Protein AF-A0A2U3LJ68-F1 (afdb_monomer)

Nearest PDB structures (foldseek):
  3iib-assembly1_A-2  TM=7.035E-01  e=3.907E-13  Shewanella amazonensis SB2B
  7f2i-assembly1_A  TM=6.461E-01  e=3.200E-04  Arabidopsis thaliana
  1t36-assembly1_D  TM=4.784E-01  e=5.460E-03  Escherichia coli
  1c30-assembly1_B  TM=4.121E-01  e=3.801E-03  Escherichia coli
  6hqj-assembly1_A  TM=2.648E-01  e=2.426E+00  Solanum lycopersicum

Secondary structure (DSSP, 8-state):
--SHHHHHHHHHHHHHHHHHHT------HHHHHHHHHHHHGGGT-S----SS--S---SHHHHHHIIIIIS----TTSHHHHHHHHHHHHHHHHTT-EEEEEEEEETTSSS-TTS---EEEEEEEEEEEEESS-EEPPEEEPBTPPPPSS-EEEEEEE----SHHHHHHHTTS-TTEEEE--B-TTS-BSPPP-----S-S--PPPHHHHHHTS-----S----------S----GGGTT--HHHHHHHHHHHHHHHHHTT--EEEEE-TT--TT-----B-S-TT-TTPPPEEEE-HHHHHHHHHHHHTT---EEEEEEEEEEE-S--EEEEEEEE---SS-TT-------------

Foldseek 3Di:
DPPPVVVVVVVVVVVVVVVVVPPDPPPPVVVVVVVQCLEQNPHNHHDPPDPDDDDRYHCVVVLCCCQPPVLNAQAFAAPSVVVVLVVVLVVCVVVVFPPWDWAWDACADDDNPAGFFWYKDWPDKWKWWPPPDTDTFAWDWAALAAFFPFKAKAWEDEQADDDPVSLVVCALPQASYAYEYAAEPQRGGFAHDADDPPDDPDDDDDPVRVVVPDPPPDPDPDPPPPPDPDPRDCHPPNVPDDPVRVVVSLVVVQVSNVVSNHQEYEYERNPAHPQDWDHHHDPRSPPNNGRTYIHTHSVVSNVSRVCVVVVNIIMMMMGTDMDIDPPDRMGTDGDTHDADDPCRPDDDDDDDDSHGHD

Solvent-accessible surface area (backbone atoms only — not comparable to full-atom values): 21004 Å² total; per-residue (Å²): 134,79,71,64,63,59,56,53,53,52,48,53,54,52,52,51,53,51,51,64,74,60,61,73,77,83,76,63,63,66,59,54,48,52,52,47,35,43,48,23,40,100,75,71,40,87,73,79,70,67,96,72,86,72,102,62,56,53,60,62,65,63,53,44,43,46,53,58,67,71,43,31,52,18,27,67,51,11,74,39,29,51,54,45,50,56,46,51,41,52,50,44,46,74,74,66,43,38,81,58,40,74,50,73,44,56,32,65,63,90,82,54,92,75,46,52,43,33,17,43,50,79,80,45,78,49,41,29,32,66,33,87,55,76,40,81,51,64,65,44,70,26,43,41,33,21,47,46,95,50,77,47,72,24,46,56,42,80,51,67,70,73,49,70,70,36,47,65,71,48,60,89,69,37,58,53,21,28,36,35,56,32,58,22,94,88,40,45,50,50,53,59,85,78,78,81,81,85,65,75,94,73,76,83,74,50,76,65,58,52,55,73,64,56,71,86,88,64,99,64,83,82,74,81,81,66,80,74,73,78,61,76,70,73,48,57,86,54,51,81,51,53,74,67,56,46,52,52,49,53,51,51,48,52,51,48,49,54,75,39,40,42,64,32,39,39,30,39,24,94,83,24,60,96,80,37,76,49,82,52,66,43,93,56,48,71,40,78,79,34,70,23,36,33,28,29,26,38,70,60,43,28,53,53,34,49,37,48,76,69,72,41,72,36,31,37,38,38,30,37,38,49,50,76,41,73,90,57,33,60,41,66,46,86,43,67,39,79,86,51,80,95,53,62,90,64,87,86,90,84,86,78,84,83,61,43,70,111

Mean predicted aligned error: 11.06 Å

Radius of gyration: 27.82 Å; Cα contacts (8 Å, |Δi|>4): 540; chains: 1; bounding box: 86×52×70 Å

Structure (mmCIF, N/CA/C/O backbone):
data_AF-A0A2U3LJ68-F1
#
_entry.id   AF-A0A2U3LJ68-F1
#
loop_
_atom_site.group_PDB
_atom_site.id
_atom_site.type_symbol
_atom_site.label_atom_id
_atom_site.label_alt_id
_atom_site.label_comp_id
_atom_site.label_asym_id
_atom_site.label_entity_id
_atom_site.label_seq_id
_atom_site.pdbx_PDB_ins_code
_atom_site.Cartn_x
_atom_site.Cartn_y
_atom_site.Cartn_z
_atom_site.occupancy
_atom_site.B_iso_or_equiv
_atom_site.auth_seq_id
_atom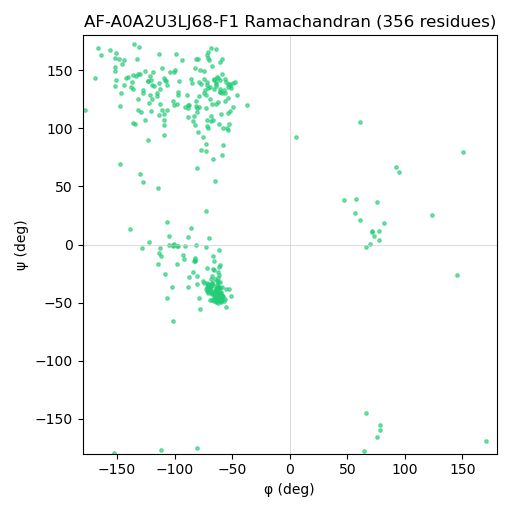_site.auth_comp_id
_atom_site.auth_asym_id
_atom_site.auth_atom_id
_atom_site.pdbx_PDB_model_num
ATOM 1 N N . MET A 1 1 ? 60.659 37.454 -38.100 1.00 48.66 1 MET A N 1
ATOM 2 C CA . MET A 1 1 ? 59.859 36.448 -38.843 1.00 48.66 1 MET A CA 1
ATOM 3 C C . MET A 1 1 ? 59.263 35.303 -37.998 1.00 48.66 1 MET A C 1
ATOM 5 O O . MET A 1 1 ? 58.524 34.512 -38.556 1.00 48.66 1 MET A O 1
ATOM 9 N N . ARG A 1 2 ? 59.490 35.205 -36.672 1.00 49.91 2 ARG A N 1
ATOM 10 C CA . ARG A 1 2 ? 59.114 34.019 -35.860 1.00 49.91 2 ARG A CA 1
ATOM 11 C C . ARG A 1 2 ? 57.830 34.111 -35.009 1.00 49.91 2 ARG A C 1
ATOM 13 O O . ARG A 1 2 ? 57.495 33.140 -34.351 1.00 49.91 2 ARG A O 1
ATOM 20 N N . ARG A 1 3 ? 57.117 35.248 -34.997 1.00 43.47 3 ARG A N 1
ATOM 21 C CA . ARG A 1 3 ? 55.882 35.431 -34.194 1.00 43.47 3 ARG A CA 1
ATOM 22 C C . ARG A 1 3 ? 54.574 35.238 -34.967 1.00 43.47 3 ARG A C 1
ATOM 24 O O . ARG A 1 3 ? 53.539 35.058 -34.343 1.00 43.47 3 ARG A O 1
ATOM 31 N N . ARG A 1 4 ? 54.602 35.272 -36.305 1.00 44.59 4 ARG A N 1
ATOM 32 C CA . ARG A 1 4 ? 53.385 35.090 -37.115 1.00 44.59 4 ARG A CA 1
ATOM 33 C C . ARG A 1 4 ? 53.005 33.617 -37.269 1.00 44.59 4 ARG A C 1
ATOM 35 O O . ARG A 1 4 ? 51.826 33.321 -37.223 1.00 44.59 4 ARG A O 1
ATOM 42 N N . THR A 1 5 ? 53.976 32.708 -37.334 1.00 48.66 5 THR A N 1
ATOM 43 C CA . THR A 1 5 ? 53.753 31.267 -37.544 1.00 48.66 5 THR A CA 1
ATOM 44 C C . THR A 1 5 ? 53.148 30.547 -36.333 1.00 48.66 5 THR A C 1
ATOM 46 O O . THR A 1 5 ? 52.345 29.639 -36.504 1.00 48.66 5 THR A O 1
ATOM 49 N N . THR A 1 6 ? 53.467 30.966 -35.104 1.00 46.84 6 THR A N 1
ATOM 50 C CA . THR A 1 6 ? 52.952 30.340 -33.869 1.00 46.84 6 THR A CA 1
ATOM 51 C C . THR A 1 6 ? 51.488 30.690 -33.590 1.00 46.84 6 THR A C 1
ATOM 53 O O . THR A 1 6 ? 50.742 29.856 -33.092 1.00 46.84 6 THR A O 1
ATOM 56 N N . LEU A 1 7 ? 51.052 31.897 -33.964 1.00 47.62 7 LEU A N 1
ATOM 57 C CA . LEU A 1 7 ? 49.651 32.319 -33.851 1.00 47.62 7 LEU A CA 1
ATOM 58 C C . LEU A 1 7 ? 48.748 31.611 -34.870 1.00 47.62 7 LEU A C 1
ATOM 60 O O . LEU A 1 7 ? 47.608 31.293 -34.548 1.00 47.62 7 LEU A O 1
ATOM 64 N N . THR A 1 8 ? 49.252 31.308 -36.070 1.00 50.56 8 THR A N 1
ATOM 65 C CA . THR A 1 8 ? 48.472 30.599 -37.097 1.00 50.56 8 THR A CA 1
ATOM 66 C C . THR A 1 8 ? 48.243 29.132 -36.728 1.00 50.56 8 THR A C 1
ATOM 68 O O . THR A 1 8 ? 47.138 28.632 -36.899 1.00 50.56 8 THR A O 1
ATOM 71 N N . VAL A 1 9 ? 49.245 28.451 -36.156 1.00 53.47 9 VAL A N 1
ATOM 72 C CA . VAL A 1 9 ? 49.123 27.040 -35.739 1.00 53.47 9 VAL A CA 1
ATOM 73 C C . VAL A 1 9 ? 48.167 26.880 -34.550 1.00 53.47 9 VAL A C 1
ATOM 75 O O . VAL A 1 9 ? 47.317 25.992 -34.575 1.00 53.47 9 VAL A O 1
ATOM 78 N N . SER A 1 10 ? 48.223 27.772 -33.554 1.00 53.09 10 SER A N 1
ATOM 79 C CA . SER A 1 10 ? 47.283 27.737 -32.422 1.00 53.09 10 SER A CA 1
ATOM 80 C C . SER A 1 10 ? 45.843 28.066 -32.826 1.00 53.09 10 SER A C 1
ATOM 82 O O . SER A 1 10 ? 44.917 27.491 -32.261 1.00 53.09 10 SER A O 1
ATOM 84 N N . PHE A 1 11 ? 45.634 28.936 -33.821 1.00 54.91 11 PHE A N 1
ATOM 85 C CA . PHE A 1 11 ? 44.295 29.249 -34.331 1.00 54.91 11 PHE A CA 1
ATOM 86 C C . PHE A 1 11 ? 43.685 28.071 -35.107 1.00 54.91 11 PHE A C 1
ATOM 88 O O . PHE A 1 11 ? 42.505 27.785 -34.940 1.00 54.91 11 PHE A O 1
ATOM 95 N N . PHE A 1 12 ? 44.486 27.333 -35.886 1.00 53.91 12 PHE A N 1
ATOM 96 C CA . PHE A 1 12 ? 44.023 26.120 -36.573 1.00 53.91 12 PHE A CA 1
ATOM 97 C C . PHE A 1 12 ? 43.702 24.970 -35.609 1.00 53.91 12 PHE A C 1
ATOM 99 O O . PHE A 1 12 ? 42.729 24.262 -35.846 1.00 53.91 12 PHE A O 1
ATOM 106 N N . LEU A 1 13 ? 44.461 24.810 -34.518 1.00 52.91 13 LEU A N 1
ATOM 107 C CA . LEU A 1 13 ? 44.177 23.823 -33.464 1.00 52.91 13 LEU A CA 1
ATOM 108 C C . LEU A 1 13 ? 42.918 24.166 -32.652 1.00 52.91 13 LEU A C 1
ATOM 110 O O . LEU A 1 13 ? 42.140 23.275 -32.325 1.00 52.91 13 LEU A O 1
ATOM 114 N N . PHE A 1 14 ? 42.681 25.446 -32.352 1.00 53.09 14 PHE A N 1
ATOM 115 C CA . PHE A 1 14 ? 41.454 25.870 -31.667 1.00 53.09 14 PHE A CA 1
ATOM 116 C C . PHE A 1 14 ? 40.223 25.809 -32.581 1.00 53.09 14 PHE A C 1
ATOM 118 O O . PHE A 1 14 ? 39.156 25.395 -32.137 1.00 53.09 14 PHE A O 1
ATOM 125 N N . ALA A 1 15 ? 40.362 26.169 -33.861 1.00 53.75 15 ALA A N 1
ATOM 126 C CA . ALA A 1 15 ? 39.273 26.096 -34.835 1.00 53.75 15 ALA A CA 1
ATOM 127 C C . ALA A 1 15 ? 38.873 24.648 -35.164 1.00 53.75 15 ALA A C 1
ATOM 129 O O . ALA A 1 15 ? 37.688 24.375 -35.339 1.00 53.75 15 ALA A O 1
ATOM 130 N N . SER A 1 16 ? 39.822 23.704 -35.196 1.00 52.69 16 SER A N 1
ATOM 131 C CA . SER A 1 16 ? 39.510 22.280 -35.361 1.00 52.69 16 SER A CA 1
ATOM 132 C C . SER A 1 16 ? 38.865 21.676 -34.110 1.00 52.69 16 SER A C 1
ATOM 134 O O . SER A 1 16 ? 37.917 20.909 -34.243 1.00 52.69 16 SER A O 1
ATOM 136 N N . LEU A 1 17 ? 39.280 22.080 -32.903 1.00 50.03 17 LEU A N 1
ATOM 137 C CA . LEU A 1 17 ? 38.619 21.688 -31.649 1.00 50.03 17 LEU A CA 1
ATOM 138 C C . LEU A 1 17 ? 37.178 22.226 -31.543 1.00 50.03 17 LEU A C 1
ATOM 140 O O . LEU A 1 17 ? 36.291 21.503 -31.097 1.00 50.03 17 LEU A O 1
ATOM 144 N N . LEU A 1 18 ? 36.919 23.453 -32.011 1.00 48.41 18 LEU A N 1
ATOM 145 C CA . LEU A 1 18 ? 35.568 24.029 -32.097 1.00 48.41 18 LEU A CA 1
ATOM 146 C C . LEU A 1 18 ? 34.703 23.361 -33.179 1.00 48.41 18 LEU A C 1
ATOM 148 O O . LEU A 1 18 ? 33.514 23.151 -32.954 1.00 48.41 18 LEU A O 1
ATOM 152 N N . ALA A 1 19 ? 35.286 22.970 -34.316 1.00 47.78 19 ALA A N 1
ATOM 153 C CA . ALA A 1 19 ? 34.572 22.241 -35.367 1.00 47.78 19 ALA A CA 1
ATOM 154 C C . ALA A 1 19 ? 34.194 20.809 -34.943 1.00 47.78 19 ALA A C 1
ATOM 156 O O . ALA A 1 19 ? 33.118 20.334 -35.300 1.00 47.78 19 ALA A O 1
ATOM 157 N N . ILE A 1 20 ? 35.034 20.143 -34.141 1.00 50.62 20 ILE A N 1
ATOM 158 C CA . ILE A 1 20 ? 34.726 18.829 -33.550 1.00 50.62 20 ILE A CA 1
ATOM 159 C C . ILE A 1 20 ? 33.646 18.967 -32.463 1.00 50.62 20 ILE A C 1
ATOM 161 O O . ILE A 1 20 ? 32.761 18.121 -32.374 1.00 50.62 20 ILE A O 1
ATOM 165 N N . ALA A 1 21 ? 33.657 20.057 -31.686 1.00 48.66 21 ALA A N 1
ATOM 166 C CA . ALA A 1 21 ? 32.634 20.334 -30.672 1.00 48.66 21 ALA A CA 1
ATOM 167 C C . ALA A 1 21 ? 31.262 20.732 -31.259 1.00 48.66 21 ALA A C 1
ATOM 169 O O . ALA A 1 21 ? 30.249 20.619 -30.572 1.00 48.66 21 ALA A O 1
ATOM 170 N N . GLN A 1 22 ? 31.214 21.186 -32.518 1.00 44.28 22 GLN A N 1
ATOM 171 C CA . GLN A 1 22 ? 29.986 21.582 -33.222 1.00 44.28 22 GLN A CA 1
ATOM 172 C C . GLN A 1 22 ? 29.507 20.574 -34.273 1.00 44.28 22 GLN A C 1
ATOM 174 O O . GLN A 1 22 ? 28.550 20.866 -34.995 1.00 44.28 22 GLN A O 1
ATOM 179 N N . GLN A 1 23 ? 30.118 19.390 -34.378 1.00 48.50 23 GLN A N 1
ATOM 180 C CA . GLN A 1 23 ? 29.595 18.359 -35.267 1.00 48.50 23 GLN A CA 1
ATOM 181 C C . GLN A 1 23 ? 28.313 17.776 -34.662 1.00 48.50 23 GLN A C 1
ATOM 183 O O . GLN A 1 23 ? 28.329 16.786 -33.938 1.00 48.50 23 GLN A O 1
ATOM 188 N N . GLN A 1 24 ? 27.191 18.430 -34.958 1.00 58.72 24 GLN A N 1
ATOM 189 C CA . GLN A 1 24 ? 25.851 17.963 -34.644 1.00 58.72 24 GLN A CA 1
ATOM 190 C C . GLN A 1 24 ? 25.713 16.535 -35.182 1.00 58.72 24 GLN A C 1
ATOM 192 O O . GLN A 1 24 ? 25.834 16.311 -36.392 1.00 58.72 24 GLN A O 1
ATOM 197 N N . GLU A 1 25 ? 25.547 15.561 -34.283 1.00 65.38 25 GLU A N 1
ATOM 198 C CA . GLU A 1 25 ? 25.349 14.170 -34.680 1.00 65.38 25 GLU A CA 1
ATOM 199 C C . GLU A 1 25 ? 24.187 14.109 -35.671 1.00 65.38 25 GLU A C 1
ATOM 201 O O . GLU A 1 25 ? 23.096 14.633 -35.425 1.00 65.38 25 GLU A O 1
ATOM 206 N N . ARG A 1 26 ? 24.432 13.505 -36.838 1.00 73.12 26 ARG A N 1
ATOM 207 C CA . ARG A 1 26 ? 23.375 13.302 -37.824 1.00 73.12 26 ARG A CA 1
ATOM 208 C C . ARG A 1 26 ? 22.437 12.235 -37.282 1.00 73.12 26 ARG A C 1
ATOM 210 O O . ARG A 1 26 ? 22.734 11.049 -37.366 1.00 73.12 26 ARG A O 1
ATOM 217 N N . VAL A 1 27 ? 21.312 12.676 -36.732 1.00 80.38 27 VAL A N 1
ATOM 218 C CA . VAL A 1 27 ? 20.227 11.793 -36.310 1.00 80.38 27 VAL A CA 1
ATOM 219 C C . VAL A 1 27 ? 19.691 11.053 -37.536 1.00 80.38 27 VAL A C 1
ATOM 221 O O . VAL A 1 27 ? 19.247 11.682 -38.499 1.00 80.38 27 VAL A O 1
ATOM 224 N N . ASP A 1 28 ? 19.717 9.720 -37.505 1.00 85.19 28 ASP A N 1
ATOM 225 C CA . ASP A 1 28 ? 19.115 8.903 -38.557 1.00 85.19 28 ASP A CA 1
ATOM 226 C C . ASP A 1 28 ? 17.586 8.902 -38.408 1.00 85.19 28 ASP A C 1
ATOM 228 O O . ASP A 1 28 ? 16.984 8.094 -37.693 1.00 85.19 28 ASP A O 1
ATOM 232 N N . LEU A 1 29 ? 16.944 9.843 -39.100 1.00 89.31 29 LEU A N 1
ATOM 233 C CA . LEU A 1 29 ? 15.489 9.979 -39.109 1.00 89.31 29 LEU A CA 1
ATOM 234 C C . LEU A 1 29 ? 14.784 8.748 -39.702 1.00 89.31 29 LEU A C 1
ATOM 236 O O . LEU A 1 29 ? 13.633 8.491 -39.344 1.00 89.31 29 LEU A O 1
ATOM 240 N N . ASN A 1 30 ? 15.455 7.955 -40.548 1.00 90.75 30 ASN A N 1
ATOM 241 C CA . ASN A 1 30 ? 14.870 6.728 -41.091 1.00 90.75 30 ASN A CA 1
ATOM 242 C C . ASN A 1 30 ? 14.748 5.656 -40.007 1.00 90.75 30 ASN A C 1
ATOM 244 O O . ASN A 1 30 ? 13.739 4.954 -39.962 1.00 90.75 30 ASN A O 1
ATOM 248 N N . VAL A 1 31 ? 15.735 5.532 -39.115 1.00 87.94 31 VAL A N 1
ATOM 249 C CA . VAL A 1 31 ? 15.649 4.616 -37.963 1.00 87.94 31 VAL A CA 1
ATOM 250 C C . VAL A 1 31 ? 14.529 5.046 -37.020 1.00 87.94 31 VAL A C 1
ATOM 252 O O . VAL A 1 31 ? 13.717 4.209 -36.629 1.00 87.94 31 VAL A O 1
ATOM 255 N N . ILE A 1 32 ? 14.408 6.346 -36.726 1.00 87.00 32 ILE A N 1
ATOM 256 C CA . ILE A 1 32 ? 13.296 6.869 -35.914 1.00 87.00 32 ILE A CA 1
ATOM 257 C C . ILE A 1 32 ? 11.947 6.536 -36.558 1.00 87.00 32 ILE A C 1
ATOM 259 O O . ILE A 1 32 ? 11.030 6.095 -35.865 1.00 87.00 32 ILE A O 1
ATOM 263 N N . HIS A 1 33 ? 11.816 6.716 -37.874 1.00 86.44 33 HIS A N 1
ATOM 264 C CA . HIS A 1 33 ? 10.597 6.352 -38.590 1.00 86.44 33 HIS A CA 1
ATOM 265 C C . HIS A 1 33 ? 10.320 4.849 -38.493 1.00 86.44 33 HIS A C 1
ATOM 267 O O . HIS A 1 33 ? 9.192 4.474 -38.186 1.00 86.44 33 HIS A O 1
ATOM 273 N N . LYS A 1 34 ? 11.322 3.987 -38.698 1.00 86.25 34 LYS A N 1
ATOM 274 C CA . LYS A 1 34 ? 11.157 2.529 -38.588 1.00 86.25 34 LYS A CA 1
ATOM 275 C C . LYS A 1 34 ? 10.681 2.108 -37.199 1.00 86.25 34 LYS A C 1
ATOM 277 O O . LYS A 1 34 ? 9.748 1.318 -37.113 1.00 86.25 34 LYS A O 1
ATOM 282 N N . ILE A 1 35 ? 11.266 2.668 -36.136 1.00 85.75 35 ILE A N 1
ATOM 283 C CA . ILE A 1 35 ? 10.839 2.407 -34.751 1.00 85.75 35 ILE A CA 1
ATOM 284 C C . ILE A 1 35 ? 9.389 2.865 -34.553 1.00 85.75 35 ILE A C 1
ATOM 286 O O . ILE A 1 35 ? 8.563 2.099 -34.067 1.00 85.75 35 ILE A O 1
ATOM 290 N N . LYS A 1 36 ? 9.044 4.085 -34.986 1.00 83.69 36 LYS A N 1
ATOM 291 C CA . LYS A 1 36 ? 7.669 4.599 -34.883 1.00 83.69 36 LYS A CA 1
ATOM 292 C C . LYS A 1 36 ? 6.664 3.731 -35.634 1.00 83.69 36 LYS A C 1
ATOM 294 O O . LYS A 1 36 ? 5.603 3.457 -35.092 1.00 83.69 36 LYS A O 1
ATOM 299 N N . THR A 1 37 ? 6.986 3.291 -36.847 1.00 82.25 37 THR A N 1
ATOM 300 C CA . THR A 1 37 ? 6.107 2.420 -37.636 1.00 82.25 37 THR A CA 1
ATOM 301 C C . THR A 1 37 ? 5.958 1.045 -36.993 1.00 82.25 37 THR A C 1
ATOM 303 O O . THR A 1 37 ? 4.850 0.523 -36.964 1.00 82.25 37 THR A O 1
ATOM 306 N N . ALA A 1 38 ? 7.037 0.475 -36.447 1.00 79.81 38 ALA A N 1
ATOM 307 C CA . ALA A 1 38 ? 6.985 -0.808 -35.748 1.00 79.81 38 ALA A CA 1
ATOM 308 C C . ALA A 1 38 ? 6.113 -0.748 -34.478 1.00 79.81 38 ALA A C 1
ATOM 310 O O . ALA A 1 38 ? 5.373 -1.688 -34.199 1.00 79.81 38 ALA A O 1
ATOM 311 N N . GLU A 1 39 ? 6.155 0.364 -33.736 1.00 77.88 39 GLU A N 1
ATOM 312 C CA . GLU A 1 39 ? 5.408 0.508 -32.479 1.00 77.88 39 GLU A CA 1
ATOM 313 C C . GLU A 1 39 ? 3.978 1.047 -32.652 1.00 77.88 39 GLU A C 1
ATOM 315 O O . GLU A 1 39 ? 3.068 0.635 -31.935 1.00 77.88 39 GLU A O 1
ATOM 320 N N . LEU A 1 40 ? 3.745 1.965 -33.592 1.00 72.62 40 LEU A N 1
ATOM 321 C CA . LEU A 1 40 ? 2.468 2.685 -33.731 1.00 72.62 40 LEU A CA 1
ATOM 322 C C . LEU A 1 40 ? 1.693 2.332 -35.013 1.00 72.62 40 LEU A C 1
ATOM 324 O O . LEU A 1 40 ? 0.590 2.846 -35.230 1.00 72.62 40 LEU A O 1
ATOM 328 N N . GLY A 1 41 ? 2.263 1.490 -35.882 1.00 67.38 41 GLY A N 1
ATOM 329 C CA . GLY A 1 41 ? 1.754 1.237 -37.231 1.00 67.38 41 GLY A CA 1
ATOM 330 C C . GLY A 1 41 ? 1.800 2.481 -38.132 1.00 67.38 41 GLY A C 1
ATOM 331 O O . GLY A 1 41 ? 2.218 3.564 -37.723 1.00 67.38 41 GLY A O 1
ATOM 332 N N . GLU A 1 42 ? 1.311 2.363 -39.371 1.00 55.81 42 GLU A N 1
ATOM 333 C CA . GLU A 1 42 ? 1.202 3.497 -40.314 1.00 55.81 42 GLU A CA 1
ATOM 334 C C . GLU A 1 42 ? 0.119 4.536 -39.925 1.00 55.81 42 GLU A C 1
ATOM 336 O O . GLU A 1 42 ? -0.115 5.494 -40.656 1.00 55.81 42 GLU A O 1
ATOM 341 N N . GLY A 1 43 ? -0.522 4.386 -38.756 1.00 54.66 43 GLY A N 1
ATOM 342 C CA . GLY A 1 43 ? -1.616 5.240 -38.271 1.00 54.66 43 GLY A CA 1
ATOM 343 C C . GLY A 1 43 ? -1.386 5.932 -36.919 1.00 54.66 43 GLY A C 1
ATOM 344 O O . GLY A 1 43 ? -2.285 6.625 -36.449 1.00 54.66 43 GLY A O 1
ATOM 345 N N . GLY A 1 44 ? -0.222 5.771 -36.274 1.00 48.31 44 GLY A N 1
ATOM 346 C CA . GLY A 1 44 ? 0.148 6.548 -35.078 1.00 48.31 44 GLY A CA 1
ATOM 347 C C . GLY A 1 44 ? -0.613 6.214 -33.782 1.00 48.31 44 GLY A C 1
ATOM 348 O O . GLY A 1 44 ? -0.523 6.974 -32.817 1.00 48.31 44 GLY A O 1
ATOM 349 N N . GLY A 1 45 ? -1.371 5.116 -33.741 1.00 49.03 45 GLY A N 1
ATOM 350 C CA . GLY A 1 45 ? -2.194 4.733 -32.591 1.00 49.03 45 GLY A CA 1
ATOM 351 C C . GLY A 1 45 ? -1.505 3.716 -31.681 1.00 49.03 45 GLY A C 1
ATOM 352 O O . GLY A 1 45 ? -1.033 2.683 -32.146 1.00 49.03 45 GLY A O 1
ATOM 353 N N . PHE A 1 46 ? -1.499 3.969 -30.368 1.00 45.16 46 PHE A N 1
ATOM 354 C CA . PHE A 1 46 ? -1.178 2.938 -29.377 1.00 45.16 46 PHE A CA 1
ATOM 355 C C . PHE A 1 46 ? -2.240 1.831 -29.434 1.00 45.16 46 PHE A C 1
ATOM 357 O O . PHE A 1 46 ? -3.421 2.099 -29.219 1.00 45.16 46 PHE A O 1
ATOM 364 N N . GLY A 1 47 ? -1.818 0.594 -29.706 1.00 49.91 47 GLY A N 1
ATOM 365 C CA . GLY A 1 47 ? -2.702 -0.574 -29.716 1.00 49.91 47 GLY A CA 1
ATOM 366 C C . GLY A 1 47 ? -3.248 -0.929 -31.098 1.00 49.91 47 GLY A C 1
ATOM 367 O O . GLY A 1 47 ? -4.460 -0.947 -31.298 1.00 49.91 47 GLY A O 1
ATOM 368 N N . GLY A 1 48 ? -2.357 -1.278 -32.033 1.00 43.62 48 GLY A N 1
ATOM 369 C CA . GLY A 1 48 ? -2.678 -1.899 -33.328 1.00 43.62 48 GLY A CA 1
ATOM 370 C C . GLY A 1 48 ? -3.294 -3.302 -33.205 1.00 43.62 48 GLY A C 1
ATOM 371 O O . GLY A 1 48 ? -2.790 -4.261 -33.774 1.00 43.62 48 GLY A O 1
ATOM 372 N N . GLY A 1 49 ? -4.376 -3.421 -32.438 1.00 44.50 49 GLY A N 1
ATOM 373 C CA . GLY A 1 49 ? -5.184 -4.615 -32.231 1.00 44.50 49 GLY A CA 1
ATOM 374 C C . GLY A 1 49 ? -6.587 -4.430 -32.798 1.00 44.50 49 GLY A C 1
ATOM 375 O O . GLY A 1 49 ? -7.577 -4.705 -32.123 1.00 44.50 49 GLY A O 1
ATOM 376 N N . GLY A 1 50 ? -6.697 -3.958 -34.042 1.00 40.66 50 GLY A N 1
ATOM 377 C CA . GLY A 1 50 ? -7.884 -4.267 -34.831 1.00 40.66 50 GLY A CA 1
ATOM 378 C C . GLY A 1 50 ? -7.955 -5.786 -34.991 1.00 40.66 50 GLY A C 1
ATOM 379 O O . GLY A 1 50 ? -6.949 -6.416 -35.314 1.00 40.66 50 GLY A O 1
ATOM 380 N N . ARG A 1 51 ? -9.119 -6.392 -34.728 1.00 43.09 51 ARG A N 1
ATOM 381 C CA . ARG A 1 51 ? -9.396 -7.810 -35.017 1.00 43.09 51 ARG A CA 1
ATOM 382 C C . ARG A 1 51 ? -9.188 -8.069 -36.519 1.00 43.09 51 ARG A C 1
ATOM 384 O O . ARG A 1 51 ? -10.137 -7.982 -37.287 1.00 43.09 51 ARG A O 1
ATOM 391 N N . GLY A 1 52 ? -7.954 -8.341 -36.939 1.00 37.22 52 GLY A N 1
ATOM 392 C CA . GLY A 1 52 ? -7.615 -8.573 -38.342 1.00 37.22 52 GLY A CA 1
ATOM 393 C C . GLY A 1 52 ? -6.187 -8.176 -38.720 1.00 37.22 52 GLY A C 1
ATOM 394 O O . GLY A 1 52 ? -5.991 -7.136 -39.326 1.00 37.22 52 GLY A O 1
ATOM 395 N N . GLY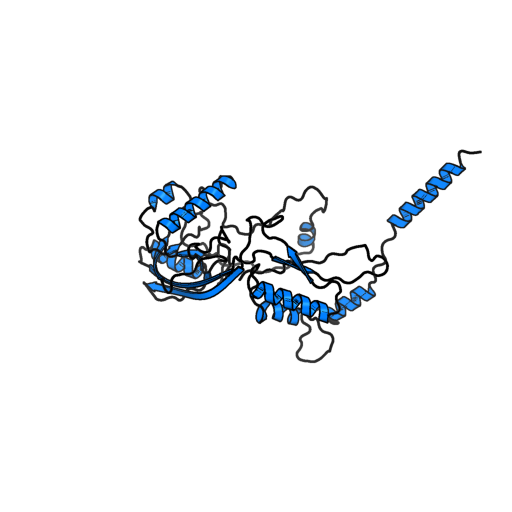 A 1 53 ? -5.221 -9.041 -38.396 1.00 38.69 53 GLY A N 1
ATOM 396 C CA . GLY A 1 53 ? -4.078 -9.395 -39.256 1.00 38.69 53 GLY A CA 1
ATOM 397 C C . GLY A 1 53 ? -3.074 -8.318 -39.700 1.00 38.69 53 GLY A C 1
ATOM 398 O O . GLY A 1 53 ? -3.285 -7.634 -40.693 1.00 38.69 53 GLY A O 1
ATOM 399 N N . GLY A 1 54 ? -1.884 -8.334 -39.089 1.00 37.56 54 GLY A N 1
ATOM 400 C CA . GLY A 1 54 ? -0.650 -7.780 -39.658 1.00 37.56 54 GLY A CA 1
ATOM 401 C C . GLY A 1 54 ? 0.545 -8.012 -38.727 1.00 37.56 54 GLY A C 1
ATOM 402 O O . GLY A 1 54 ? 0.555 -7.525 -37.605 1.00 37.56 54 GLY A O 1
ATOM 403 N N . ALA A 1 55 ? 1.536 -8.790 -39.161 1.00 46.94 55 ALA A N 1
ATOM 404 C CA . ALA A 1 55 ? 2.584 -9.417 -38.343 1.00 46.94 55 ALA A CA 1
ATOM 405 C C . ALA A 1 55 ? 3.694 -8.490 -37.770 1.00 46.94 55 ALA A C 1
ATOM 407 O O . ALA A 1 55 ? 4.808 -8.952 -37.538 1.00 46.94 55 ALA A O 1
ATOM 408 N N . ALA A 1 56 ? 3.424 -7.208 -37.516 1.00 55.50 56 ALA A N 1
ATOM 409 C CA . ALA A 1 56 ? 4.395 -6.268 -36.938 1.00 55.50 56 ALA A CA 1
ATOM 410 C C . ALA A 1 56 ? 3.692 -5.222 -36.056 1.00 55.50 56 ALA A C 1
ATOM 412 O O . ALA A 1 56 ? 3.566 -4.062 -36.431 1.00 55.50 56 ALA A O 1
ATOM 413 N N . GLY A 1 57 ? 3.164 -5.663 -34.913 1.00 66.94 57 GLY A N 1
ATOM 414 C CA . GLY A 1 57 ? 2.548 -4.791 -33.910 1.00 66.94 57 GLY A CA 1
ATOM 415 C C . GLY A 1 57 ? 3.380 -4.725 -32.632 1.00 66.94 57 GLY A C 1
ATOM 416 O O . GLY A 1 57 ? 4.075 -5.687 -32.294 1.00 66.94 57 GLY A O 1
ATOM 417 N N . SER A 1 58 ? 3.277 -3.601 -31.919 1.00 79.56 58 SER A N 1
ATOM 418 C CA . SER A 1 58 ? 3.924 -3.383 -30.621 1.00 79.56 58 SER A CA 1
ATOM 419 C C . SER A 1 58 ? 3.681 -4.530 -29.637 1.00 79.56 58 SER A C 1
ATOM 421 O O . SER A 1 58 ? 2.561 -5.029 -29.494 1.00 79.56 58 SER A O 1
ATOM 423 N N . LYS A 1 59 ? 4.729 -4.896 -28.894 1.00 85.56 59 LYS A N 1
ATOM 424 C CA . LYS A 1 59 ? 4.683 -5.885 -27.805 1.00 85.56 59 LYS A CA 1
ATOM 425 C C . LYS A 1 59 ? 4.330 -5.284 -26.446 1.00 85.56 59 LYS A C 1
ATOM 427 O O . LYS A 1 59 ? 4.362 -5.992 -25.438 1.00 85.56 59 LYS A O 1
ATOM 432 N N . VAL A 1 60 ? 3.972 -3.999 -26.400 1.00 88.00 60 VAL A N 1
ATOM 433 C CA . VAL A 1 60 ? 3.658 -3.295 -25.148 1.00 88.00 60 VAL A CA 1
ATOM 434 C C . VAL A 1 60 ? 2.491 -3.951 -24.414 1.00 88.00 60 VAL A C 1
ATOM 436 O O . VAL A 1 60 ? 2.592 -4.154 -23.211 1.00 88.00 60 VAL A O 1
ATOM 439 N N . MET A 1 61 ? 1.419 -4.340 -25.109 1.00 88.00 61 MET A N 1
ATOM 440 C CA . MET A 1 61 ? 0.256 -4.954 -24.449 1.00 88.00 61 MET A CA 1
ATOM 441 C C . MET A 1 61 ? 0.545 -6.371 -23.941 1.00 88.00 61 MET A C 1
ATOM 443 O O . MET A 1 61 ? 0.090 -6.718 -22.856 1.00 88.00 61 MET A O 1
ATOM 447 N N . ASP A 1 62 ? 1.351 -7.151 -24.669 1.00 91.12 62 ASP A N 1
ATOM 448 C CA . ASP A 1 62 ? 1.795 -8.481 -24.227 1.00 91.12 62 ASP A CA 1
ATOM 449 C C . ASP A 1 62 ? 2.692 -8.362 -22.981 1.00 91.12 62 ASP A C 1
ATOM 451 O O . ASP A 1 62 ? 2.505 -9.067 -21.991 1.00 91.12 62 ASP A O 1
ATOM 455 N N . THR A 1 63 ? 3.637 -7.416 -23.003 1.00 92.62 63 THR A N 1
ATOM 456 C CA . THR A 1 63 ? 4.514 -7.101 -21.861 1.00 92.62 63 THR A CA 1
ATOM 457 C C . THR A 1 63 ? 3.704 -6.606 -20.667 1.00 92.62 63 THR A C 1
ATOM 459 O O . THR A 1 63 ? 3.959 -7.012 -19.534 1.00 92.62 63 THR A O 1
ATOM 462 N N . MET A 1 64 ? 2.710 -5.748 -20.913 1.00 93.19 64 MET A N 1
ATOM 463 C CA . MET A 1 64 ? 1.833 -5.231 -19.872 1.00 93.19 64 MET A CA 1
ATOM 464 C C . MET A 1 64 ? 1.049 -6.370 -19.233 1.00 93.19 64 MET A C 1
ATOM 466 O O . MET A 1 64 ? 1.163 -6.522 -18.028 1.00 93.19 64 MET A O 1
ATOM 470 N N . TYR A 1 65 ? 0.395 -7.237 -20.015 1.00 95.31 65 TYR A N 1
ATOM 471 C CA . TYR A 1 65 ? -0.301 -8.426 -19.507 1.00 95.31 65 TYR A CA 1
ATOM 472 C C . TYR A 1 65 ? 0.586 -9.278 -18.589 1.00 95.31 65 TYR A C 1
ATOM 474 O O . TYR A 1 65 ? 0.160 -9.698 -17.513 1.00 95.31 65 TYR A O 1
ATOM 482 N N . GLN A 1 66 ? 1.845 -9.505 -18.971 1.00 95.81 66 GLN A N 1
ATOM 483 C CA . GLN A 1 66 ? 2.774 -10.257 -18.129 1.00 95.81 66 GLN A CA 1
ATOM 484 C C . GLN A 1 66 ? 3.007 -9.548 -16.788 1.00 95.81 66 GLN A C 1
ATOM 486 O O . GLN A 1 66 ? 2.891 -10.162 -15.727 1.00 95.81 66 GLN A O 1
ATOM 491 N N . LEU A 1 67 ? 3.279 -8.243 -16.816 1.00 95.06 67 LEU A N 1
ATOM 492 C CA . LEU A 1 67 ? 3.585 -7.463 -15.618 1.00 95.06 67 LEU A CA 1
ATOM 493 C C . LEU A 1 67 ? 2.367 -7.140 -14.740 1.00 95.06 67 LEU A C 1
ATOM 495 O O . LEU A 1 67 ? 2.555 -7.002 -13.534 1.00 95.06 67 LEU A O 1
ATOM 499 N N . THR A 1 68 ? 1.169 -6.985 -15.309 1.00 94.12 68 THR A N 1
ATOM 500 C CA . THR A 1 68 ? -0.040 -6.527 -14.600 1.00 94.12 68 THR A CA 1
ATOM 501 C C . THR A 1 68 ? -1.005 -7.647 -14.254 1.00 94.12 68 THR A C 1
ATOM 503 O O . THR A 1 68 ? -1.604 -7.602 -13.184 1.00 94.12 68 THR A O 1
ATOM 506 N N . ASP A 1 69 ? -1.149 -8.651 -15.116 1.00 94.50 69 ASP A N 1
ATOM 507 C CA . ASP A 1 69 ? -2.160 -9.698 -14.962 1.00 94.50 69 ASP A CA 1
ATOM 508 C C . ASP A 1 69 ? -1.521 -11.018 -14.524 1.00 94.50 69 ASP A C 1
ATOM 510 O O . ASP A 1 69 ? -2.016 -11.668 -13.605 1.00 94.50 69 ASP A O 1
ATOM 514 N N . HIS A 1 70 ? -0.412 -11.419 -15.158 1.00 95.94 70 HIS A N 1
ATOM 515 C CA . HIS A 1 70 ? 0.227 -12.705 -14.873 1.00 95.94 70 HIS A CA 1
ATOM 516 C C . HIS A 1 70 ? 1.049 -12.682 -13.579 1.00 95.94 70 HIS A C 1
ATOM 518 O O . HIS A 1 70 ? 0.814 -13.493 -12.681 1.00 95.94 70 HIS A O 1
ATOM 524 N N . TYR A 1 71 ? 2.006 -11.755 -13.466 1.00 95.19 71 TYR A N 1
ATOM 525 C CA . TYR A 1 71 ? 2.785 -11.572 -12.236 1.00 95.19 71 TYR A CA 1
ATOM 526 C C . TYR A 1 71 ? 2.069 -10.692 -11.216 1.00 95.19 71 TYR A C 1
ATOM 528 O O . TYR A 1 71 ? 2.327 -10.829 -10.019 1.00 95.19 71 TYR A O 1
ATOM 536 N N . GLY A 1 72 ? 1.152 -9.838 -11.677 1.00 92.88 72 GLY A N 1
ATOM 537 C CA . GLY A 1 72 ? 0.302 -9.054 -10.799 1.00 92.88 72 GLY A CA 1
ATOM 538 C C . GLY A 1 72 ? 1.087 -8.031 -9.977 1.00 92.88 72 GLY A C 1
ATOM 539 O O . GLY A 1 72 ? 2.057 -7.462 -10.470 1.00 92.88 72 GLY A O 1
ATOM 540 N N . PRO A 1 73 ? 0.678 -7.772 -8.729 1.00 93.06 73 PRO A N 1
ATOM 541 C CA . PRO A 1 73 ? 1.356 -6.841 -7.835 1.00 93.06 73 PRO A CA 1
ATOM 542 C C . PRO A 1 73 ? 2.768 -7.306 -7.431 1.00 93.06 73 PRO A C 1
ATOM 544 O O . PRO A 1 73 ? 2.985 -8.458 -7.056 1.00 93.06 73 PRO A O 1
ATOM 547 N N . ARG A 1 74 ? 3.753 -6.401 -7.495 1.00 95.00 74 ARG A N 1
ATOM 548 C CA . ARG A 1 74 ? 5.197 -6.713 -7.421 1.00 95.00 74 ARG A CA 1
ATOM 549 C C . ARG A 1 74 ? 5.888 -5.873 -6.354 1.00 95.00 74 ARG A C 1
ATOM 551 O O . ARG A 1 74 ? 6.876 -5.190 -6.634 1.00 95.00 74 ARG A O 1
ATOM 558 N N . LEU A 1 75 ? 5.355 -5.924 -5.131 1.00 94.38 75 LEU A N 1
ATOM 559 C CA . LEU A 1 75 ? 5.946 -5.256 -3.969 1.00 94.38 75 LEU A CA 1
ATOM 560 C C . LEU A 1 75 ? 7.408 -5.669 -3.814 1.00 94.38 75 LEU A C 1
ATOM 562 O O . LEU A 1 75 ? 7.727 -6.853 -3.921 1.00 94.38 75 LEU A O 1
ATOM 566 N N . THR A 1 76 ? 8.294 -4.709 -3.559 1.00 91.88 76 THR A N 1
ATOM 567 C CA . THR A 1 76 ? 9.736 -4.947 -3.427 1.00 91.88 76 THR A CA 1
ATOM 568 C C . THR A 1 76 ? 10.030 -6.163 -2.549 1.00 91.88 76 THR A C 1
ATOM 570 O O . THR A 1 76 ? 9.531 -6.263 -1.430 1.00 91.88 76 THR A O 1
ATOM 573 N N . ASN A 1 77 ? 10.858 -7.075 -3.065 1.00 93.56 77 ASN A N 1
ATOM 574 C CA . ASN A 1 77 ? 11.255 -8.346 -2.446 1.00 93.56 77 ASN A CA 1
ATOM 575 C C . ASN A 1 77 ? 10.163 -9.416 -2.260 1.00 93.56 77 ASN A C 1
ATOM 577 O O . ASN A 1 77 ? 10.520 -10.521 -1.849 1.00 93.56 77 ASN A O 1
ATOM 581 N N . SER A 1 78 ? 8.898 -9.155 -2.611 1.00 95.44 78 SER A N 1
ATOM 582 C CA . SER A 1 78 ? 7.836 -10.178 -2.625 1.00 95.44 78 SER A CA 1
ATOM 583 C C . SER A 1 78 ? 8.170 -11.352 -3.563 1.00 95.44 78 SER A C 1
ATOM 585 O O . SER A 1 78 ? 8.972 -11.196 -4.497 1.00 95.44 78 SER A O 1
ATOM 587 N N . PRO A 1 79 ? 7.540 -12.530 -3.384 1.00 95.19 79 PRO A N 1
ATOM 588 C CA . PRO A 1 79 ? 7.741 -13.661 -4.289 1.00 95.19 79 PRO A CA 1
ATOM 589 C C . PRO A 1 79 ? 7.459 -13.306 -5.759 1.00 95.19 79 PRO A C 1
ATOM 591 O O . PRO A 1 79 ? 8.194 -13.723 -6.655 1.00 95.19 79 PRO A O 1
ATOM 594 N N . GLN A 1 80 ? 6.437 -12.489 -6.010 1.00 95.56 80 GLN A N 1
ATOM 595 C CA . GLN A 1 80 ? 6.000 -12.058 -7.339 1.00 95.56 80 GLN A CA 1
ATOM 596 C C . GLN A 1 80 ? 6.997 -11.079 -7.959 1.00 95.56 80 GLN A C 1
ATOM 598 O O . GLN A 1 80 ? 7.322 -11.223 -9.135 1.00 95.56 80 GLN A O 1
ATOM 603 N N . PHE A 1 81 ? 7.562 -10.156 -7.171 1.00 96.62 81 PHE A N 1
ATOM 604 C CA . PHE A 1 81 ? 8.653 -9.287 -7.622 1.00 96.62 81 PHE A CA 1
ATOM 605 C C . PHE A 1 81 ? 9.849 -10.098 -8.128 1.00 96.62 81 PHE A C 1
ATOM 607 O O . PHE A 1 81 ? 10.345 -9.835 -9.224 1.00 96.62 81 PHE A O 1
ATOM 614 N N . ARG A 1 82 ? 10.271 -11.123 -7.374 1.00 96.19 82 ARG A N 1
ATOM 615 C CA . ARG A 1 82 ? 11.406 -11.979 -7.756 1.00 96.19 82 ARG A CA 1
ATOM 616 C C . ARG A 1 82 ? 11.106 -12.792 -9.019 1.00 96.19 82 ARG A C 1
ATOM 618 O O . ARG A 1 82 ? 11.876 -12.720 -9.972 1.00 96.19 82 ARG A O 1
ATOM 625 N N . ARG A 1 83 ? 9.945 -13.454 -9.079 1.00 97.31 83 ARG A N 1
ATOM 626 C CA . ARG A 1 83 ? 9.510 -14.220 -10.266 1.00 97.31 83 ARG A CA 1
ATOM 627 C C . ARG A 1 83 ? 9.387 -13.349 -11.520 1.00 97.31 83 ARG A C 1
ATOM 629 O O . ARG A 1 83 ? 9.792 -13.776 -12.596 1.00 97.31 83 ARG A O 1
ATOM 636 N N . ALA A 1 84 ? 8.862 -12.130 -11.385 1.00 97.94 84 ALA A N 1
ATOM 637 C CA . ALA A 1 84 ? 8.773 -11.183 -12.492 1.00 97.94 84 ALA A CA 1
ATOM 638 C C . ALA A 1 84 ? 10.159 -10.708 -12.954 1.00 97.94 84 ALA A C 1
ATOM 640 O O . ALA A 1 84 ? 10.363 -10.495 -14.146 1.00 97.94 84 ALA A O 1
ATOM 641 N N . GLY A 1 85 ? 11.117 -10.553 -12.033 1.00 97.94 85 GLY A N 1
ATOM 642 C CA . GLY A 1 85 ? 12.508 -10.247 -12.371 1.00 97.94 85 GLY A CA 1
ATOM 643 C C . GLY A 1 85 ? 13.157 -11.356 -13.199 1.00 97.94 85 GLY A C 1
ATOM 644 O O . GLY A 1 85 ? 13.738 -11.075 -14.248 1.00 97.94 85 GLY A O 1
ATOM 645 N N . ASP A 1 86 ? 12.994 -12.613 -12.779 1.00 98.25 86 ASP A N 1
ATOM 646 C CA . ASP A 1 86 ? 13.497 -13.779 -13.519 1.00 98.25 86 ASP A CA 1
ATOM 647 C C . ASP A 1 86 ? 12.887 -13.860 -14.926 1.00 98.25 86 ASP A C 1
ATOM 649 O O . ASP A 1 86 ? 13.594 -14.086 -15.913 1.00 98.25 86 ASP A O 1
ATOM 653 N N . TRP A 1 87 ? 11.581 -13.607 -15.035 1.00 98.12 87 TRP A N 1
ATOM 654 C CA . TRP A 1 87 ? 10.895 -13.519 -16.321 1.00 98.12 87 TRP A CA 1
ATOM 655 C C . TRP A 1 87 ? 11.427 -12.390 -17.200 1.00 98.12 87 TRP A C 1
ATOM 657 O O . TRP A 1 87 ? 11.705 -12.624 -18.375 1.00 98.12 87 TRP A O 1
ATOM 667 N N . ALA A 1 88 ? 11.616 -11.192 -16.643 1.00 98.12 88 ALA A N 1
ATOM 668 C CA . ALA A 1 88 ? 12.119 -10.045 -17.391 1.00 98.12 88 ALA A CA 1
ATOM 669 C C . ALA A 1 88 ? 13.518 -10.331 -17.955 1.00 98.12 88 ALA A C 1
ATOM 671 O O . ALA A 1 88 ? 13.777 -10.060 -19.126 1.00 98.12 88 ALA A O 1
ATOM 672 N N . VAL A 1 89 ? 14.395 -10.962 -17.166 1.00 98.56 89 VAL A N 1
ATOM 673 C CA . VAL A 1 89 ? 15.704 -11.439 -17.639 1.00 98.56 89 VAL A CA 1
ATOM 674 C C . VAL A 1 89 ? 15.554 -12.456 -18.772 1.00 98.56 89 VAL A C 1
ATOM 676 O O . VAL A 1 89 ? 16.282 -12.376 -19.761 1.00 98.56 89 VAL A O 1
ATOM 679 N N . GLY A 1 90 ? 14.628 -13.408 -18.652 1.00 98.25 90 GLY A N 1
ATOM 680 C CA . GLY A 1 90 ? 14.341 -14.381 -19.707 1.00 98.25 90 GLY A CA 1
ATOM 681 C C . GLY A 1 90 ? 13.892 -13.719 -21.013 1.00 98.25 90 GLY A C 1
ATOM 682 O O . GLY A 1 90 ? 14.463 -13.996 -22.066 1.00 98.25 90 GLY A O 1
ATOM 683 N N . GLN A 1 91 ? 12.932 -12.798 -20.937 1.00 97.62 91 GLN A N 1
ATOM 684 C CA . GLN A 1 91 ? 12.400 -12.084 -22.101 1.00 97.62 91 GLN A CA 1
ATOM 685 C C . GLN A 1 91 ? 13.431 -11.173 -22.764 1.00 97.62 91 GLN A C 1
ATOM 687 O O . GLN A 1 91 ? 13.571 -11.185 -23.983 1.00 97.62 91 GLN A O 1
ATOM 692 N N . LEU A 1 92 ? 14.216 -10.430 -21.983 1.00 97.81 92 LEU A N 1
ATOM 693 C CA . LEU A 1 92 ? 15.271 -9.572 -22.528 1.00 97.81 92 LEU A CA 1
ATOM 694 C C . LEU A 1 92 ? 16.344 -10.394 -23.263 1.00 97.81 92 LEU A C 1
ATOM 696 O O . LEU A 1 92 ? 16.844 -9.957 -24.300 1.00 97.81 92 LEU A O 1
ATOM 700 N N . LYS A 1 93 ? 16.661 -11.604 -22.780 1.00 98.12 93 LYS A N 1
ATOM 701 C CA . LYS A 1 93 ? 17.543 -12.545 -23.492 1.00 98.12 93 LYS A CA 1
ATOM 702 C C . LYS A 1 93 ? 16.913 -13.062 -24.783 1.00 98.12 93 LYS A C 1
ATOM 704 O O . LYS A 1 93 ? 17.601 -13.125 -25.796 1.00 98.12 93 LYS A O 1
ATOM 709 N N . GLU A 1 94 ? 15.627 -13.407 -24.760 1.00 96.69 94 GLU A N 1
ATOM 710 C CA . GLU A 1 94 ? 14.884 -13.842 -25.952 1.00 96.69 94 GLU A CA 1
ATOM 711 C C . GLU A 1 94 ? 14.852 -12.751 -27.034 1.00 96.69 94 GLU A C 1
ATOM 713 O O . GLU A 1 94 ? 15.020 -13.045 -28.216 1.00 96.69 94 GLU A O 1
ATOM 718 N N . TRP A 1 95 ? 14.737 -11.481 -26.637 1.00 95.06 95 TRP A N 1
ATOM 719 C CA . TRP A 1 95 ? 14.828 -10.330 -27.542 1.00 95.06 95 TRP A CA 1
ATOM 720 C C . TRP A 1 95 ? 16.250 -10.032 -28.043 1.00 95.06 95 TRP A C 1
ATOM 722 O O . TRP A 1 95 ? 16.432 -9.119 -28.848 1.00 95.06 95 TRP A O 1
ATOM 732 N N . GLY A 1 96 ? 17.258 -10.789 -27.600 1.00 96.88 96 GLY A N 1
ATOM 733 C CA . GLY A 1 96 ? 18.641 -10.660 -28.060 1.00 96.88 96 GLY A CA 1
ATOM 734 C C . GLY A 1 96 ? 19.442 -9.547 -27.382 1.00 96.88 96 GLY A C 1
ATOM 735 O O . GLY A 1 96 ? 20.474 -9.136 -27.915 1.00 96.88 96 GLY A O 1
ATOM 736 N N . MET A 1 97 ? 18.998 -9.051 -26.223 1.00 97.75 97 MET A N 1
ATOM 737 C CA . MET A 1 97 ? 19.760 -8.068 -25.447 1.00 97.75 97 MET A CA 1
ATOM 738 C C . MET A 1 97 ? 21.047 -8.688 -24.881 1.00 97.75 97 MET A C 1
ATOM 740 O O . MET A 1 97 ? 21.135 -9.893 -24.630 1.00 97.75 97 MET A O 1
ATOM 744 N N . SER A 1 98 ? 22.053 -7.848 -24.647 1.00 97.25 98 SER A N 1
ATOM 745 C CA . SER A 1 98 ? 23.333 -8.225 -24.039 1.00 97.25 98 SER A CA 1
ATOM 746 C C . SER A 1 98 ? 23.373 -7.888 -22.548 1.00 97.25 98 SER A C 1
ATOM 748 O O . SER A 1 98 ? 22.535 -7.141 -22.050 1.00 97.25 98 SER A O 1
ATOM 750 N N . ASN A 1 99 ? 24.340 -8.469 -21.828 1.00 97.06 99 ASN A N 1
ATOM 751 C CA . ASN A 1 99 ? 24.562 -8.247 -20.393 1.00 97.06 99 ASN A CA 1
ATOM 752 C C . ASN A 1 99 ? 23.280 -8.335 -19.531 1.00 97.06 99 ASN A C 1
ATOM 754 O O . ASN A 1 99 ? 23.083 -7.561 -18.599 1.00 97.06 99 ASN A O 1
ATOM 758 N N . VAL A 1 100 ? 22.372 -9.265 -19.850 1.00 98.56 100 VAL A N 1
ATOM 759 C CA . VAL A 1 100 ? 21.071 -9.352 -19.174 1.00 98.56 100 VAL A CA 1
ATOM 760 C C . VAL A 1 100 ? 21.194 -10.074 -17.834 1.00 98.56 100 VAL A C 1
ATOM 762 O O . VAL A 1 100 ? 21.447 -11.286 -17.800 1.00 98.56 100 VAL A O 1
ATOM 765 N N . HIS A 1 101 ? 20.967 -9.361 -16.734 1.00 98.44 101 HIS A N 1
ATOM 766 C CA . HIS A 1 101 ? 21.075 -9.915 -15.385 1.00 98.44 101 HIS A CA 1
ATOM 767 C C . HIS A 1 101 ? 20.236 -9.153 -14.348 1.00 98.44 101 HIS A C 1
ATOM 769 O O . HIS A 1 101 ? 19.736 -8.055 -14.594 1.00 98.44 101 HIS A O 1
ATOM 775 N N . LEU A 1 102 ? 20.090 -9.767 -13.169 1.00 97.94 102 LEU A N 1
ATOM 776 C CA . LEU A 1 102 ? 19.601 -9.094 -11.969 1.00 97.94 102 LEU A CA 1
ATOM 777 C C . LEU A 1 102 ? 20.797 -8.484 -11.235 1.00 97.94 102 LEU A C 1
ATOM 779 O O . LEU A 1 102 ? 21.625 -9.207 -10.677 1.00 97.94 102 LEU A O 1
ATOM 783 N N . GLU A 1 103 ? 20.898 -7.161 -11.242 1.00 96.12 103 GLU A N 1
ATOM 784 C CA . GLU A 1 103 ? 21.939 -6.437 -10.519 1.00 96.12 103 GLU A CA 1
ATOM 785 C C . GLU A 1 103 ? 21.504 -6.247 -9.065 1.00 96.12 103 GLU A C 1
ATOM 787 O O . GLU A 1 103 ? 20.610 -5.458 -8.752 1.00 96.12 103 GLU A O 1
ATOM 792 N N . LYS A 1 104 ? 22.120 -7.015 -8.167 1.00 92.25 104 LYS A N 1
ATOM 793 C CA . LYS A 1 104 ? 21.796 -7.025 -6.741 1.00 92.25 104 LYS A CA 1
ATOM 794 C C . LYS A 1 104 ? 22.214 -5.717 -6.063 1.00 92.25 104 LYS A C 1
ATOM 796 O O . LYS A 1 104 ? 23.352 -5.279 -6.201 1.00 92.25 104 LYS A O 1
ATOM 801 N N . TRP A 1 105 ? 21.340 -5.176 -5.218 1.00 88.25 105 TRP A N 1
ATOM 802 C CA . TRP A 1 105 ? 21.660 -4.066 -4.323 1.00 88.25 105 TRP A CA 1
ATOM 803 C C . TRP A 1 105 ? 21.094 -4.289 -2.917 1.00 88.25 105 TRP A C 1
ATOM 805 O O . TRP A 1 105 ? 20.024 -4.874 -2.723 1.00 88.25 105 TRP A O 1
ATOM 815 N N . ALA A 1 106 ? 21.839 -3.818 -1.917 1.00 80.62 106 ALA A N 1
ATOM 816 C CA . ALA A 1 106 ? 21.454 -3.936 -0.519 1.00 80.62 106 ALA A CA 1
ATOM 817 C C . ALA A 1 106 ? 20.465 -2.829 -0.145 1.00 80.62 106 ALA A C 1
ATOM 819 O O . ALA A 1 106 ? 20.771 -1.639 -0.241 1.00 80.62 106 ALA A O 1
ATOM 820 N N . THR A 1 107 ? 19.291 -3.208 0.357 1.00 70.81 107 THR A N 1
ATOM 821 C CA . THR A 1 107 ? 18.269 -2.236 0.786 1.00 70.81 107 THR A CA 1
ATOM 822 C C . THR A 1 107 ? 18.700 -1.421 2.012 1.00 70.81 107 THR A C 1
ATOM 824 O O . THR A 1 107 ? 18.212 -0.311 2.223 1.00 70.81 107 THR A O 1
ATOM 827 N N . GLY A 1 108 ? 19.664 -1.936 2.786 1.00 58.44 108 GLY A N 1
ATOM 828 C CA . GLY A 1 108 ? 20.204 -1.308 3.994 1.00 58.44 108 GLY A CA 1
ATOM 829 C C . GLY A 1 108 ? 21.291 -0.245 3.780 1.00 58.44 108 GLY A C 1
ATOM 830 O O . GLY A 1 108 ? 21.576 0.498 4.716 1.00 58.44 108 GLY A O 1
ATOM 831 N N . THR A 1 109 ? 21.889 -0.126 2.590 1.00 52.19 109 THR A N 1
ATOM 832 C CA . THR A 1 109 ? 22.999 0.814 2.339 1.00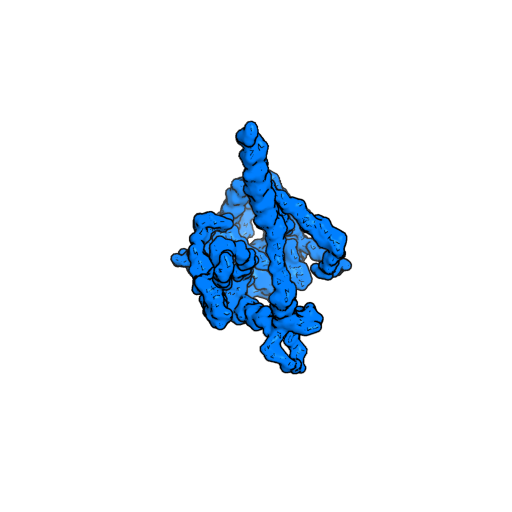 52.19 109 THR A CA 1
ATOM 833 C C . THR A 1 109 ? 22.808 1.554 1.015 1.00 52.19 109 THR A C 1
ATOM 835 O O . THR A 1 109 ? 23.054 0.997 -0.046 1.00 52.19 109 THR A O 1
ATOM 838 N N . GLY A 1 110 ? 22.413 2.833 1.084 1.00 46.09 110 GLY A N 1
ATOM 839 C CA . GLY A 1 110 ? 22.516 3.764 -0.049 1.00 46.09 110 GLY A CA 1
ATOM 840 C C . GLY A 1 110 ? 21.287 3.885 -0.960 1.00 46.09 110 GLY A C 1
ATOM 841 O O . GLY A 1 110 ? 21.369 3.582 -2.141 1.00 46.09 110 GLY A O 1
ATOM 842 N N . GLY A 1 111 ? 20.169 4.417 -0.447 1.00 43.44 111 GLY A N 1
ATOM 843 C CA . GLY A 1 111 ? 19.084 4.952 -1.297 1.00 43.44 111 GLY A CA 1
ATOM 844 C C . GLY A 1 111 ? 17.664 4.748 -0.765 1.00 43.44 111 GLY A C 1
ATOM 845 O O . GLY A 1 111 ? 16.777 5.561 -1.032 1.00 43.44 111 GLY A O 1
ATOM 846 N N . GLY A 1 112 ? 17.447 3.721 0.058 1.00 45.25 112 GLY A N 1
ATOM 847 C CA . GLY A 1 112 ? 16.186 3.496 0.759 1.00 45.25 112 GLY A CA 1
ATOM 848 C C . GLY A 1 112 ? 16.123 4.320 2.040 1.00 45.25 112 GLY A C 1
ATOM 849 O O . GLY A 1 112 ? 16.825 4.038 3.009 1.00 45.25 112 GLY A O 1
ATOM 850 N N . ARG A 1 113 ? 15.260 5.336 2.103 1.00 51.78 113 ARG A N 1
ATOM 851 C CA . ARG A 1 113 ? 14.861 5.890 3.405 1.00 51.78 113 ARG A CA 1
ATOM 852 C C . ARG A 1 113 ? 14.178 4.763 4.202 1.00 51.78 113 ARG A C 1
ATOM 854 O O . ARG A 1 113 ? 13.023 4.441 3.919 1.00 51.78 113 ARG A O 1
ATOM 861 N N . GLY A 1 114 ? 14.874 4.168 5.176 1.00 58.81 114 GLY A N 1
ATOM 862 C CA . GLY A 1 114 ? 14.250 3.291 6.178 1.00 58.81 114 GLY A CA 1
ATOM 863 C C . GLY A 1 114 ? 14.774 1.858 6.335 1.00 58.81 114 GLY A C 1
ATOM 864 O O . GLY A 1 114 ? 14.004 1.032 6.813 1.00 58.81 114 GLY A O 1
ATOM 865 N N . GLY A 1 115 ? 16.034 1.561 5.992 1.00 74.12 115 GLY A N 1
ATOM 866 C CA . GLY A 1 115 ? 16.670 0.275 6.325 1.00 74.12 115 GLY A CA 1
ATOM 867 C C . GLY A 1 115 ? 16.221 -0.912 5.455 1.00 74.12 115 GLY A C 1
ATOM 868 O O . GLY A 1 115 ? 15.624 -0.694 4.398 1.00 74.12 115 GLY A O 1
ATOM 869 N N . PRO A 1 116 ? 16.528 -2.157 5.873 1.00 84.38 116 PRO A N 1
ATOM 870 C CA . PRO A 1 116 ? 16.198 -3.357 5.110 1.00 84.38 116 PRO A CA 1
ATOM 871 C C . PRO A 1 116 ? 14.701 -3.480 4.793 1.00 84.38 116 PRO A C 1
ATOM 873 O O . PRO A 1 116 ? 13.853 -3.150 5.625 1.00 84.38 116 PRO A O 1
ATOM 876 N N . ILE A 1 117 ? 14.372 -3.970 3.595 1.00 88.25 117 ILE A N 1
ATOM 877 C CA . ILE A 1 117 ? 12.987 -4.218 3.163 1.00 88.25 117 ILE A CA 1
ATOM 878 C C . ILE A 1 117 ? 12.765 -5.734 3.098 1.00 88.25 117 ILE A C 1
ATOM 880 O O . ILE A 1 117 ? 13.372 -6.384 2.244 1.00 88.25 117 ILE A O 1
ATOM 884 N N . PRO A 1 118 ? 11.927 -6.323 3.965 1.00 91.88 118 PRO A N 1
ATOM 885 C CA . PRO A 1 118 ? 11.652 -7.751 3.912 1.00 91.88 118 PRO A CA 1
ATOM 886 C C . PRO A 1 118 ? 10.629 -8.070 2.824 1.00 91.88 118 PRO A C 1
ATOM 888 O O . PRO A 1 118 ? 9.845 -7.205 2.413 1.00 91.88 118 PRO A O 1
ATOM 891 N N . SER A 1 119 ? 10.622 -9.331 2.399 1.00 94.50 119 SER A N 1
ATOM 892 C CA . SER A 1 119 ? 9.533 -9.874 1.596 1.00 94.50 119 SER A CA 1
ATOM 893 C C . SER A 1 119 ? 8.245 -9.866 2.414 1.00 94.50 119 SER A C 1
ATOM 895 O O . SER A 1 119 ? 8.254 -10.159 3.616 1.00 94.50 119 SER A O 1
ATOM 897 N N . TRP A 1 120 ? 7.144 -9.524 1.754 1.00 95.75 120 TRP A N 1
ATOM 898 C CA . TRP A 1 120 ? 5.814 -9.541 2.336 1.00 95.75 120 TRP A CA 1
ATOM 899 C C . TRP A 1 120 ? 4.760 -9.809 1.262 1.00 95.75 120 TRP A C 1
ATOM 901 O O . TRP A 1 120 ? 4.864 -9.276 0.156 1.00 95.75 120 TRP A O 1
ATOM 911 N N . GLU A 1 121 ? 3.739 -10.597 1.594 1.00 94.94 121 GLU A N 1
ATOM 912 C CA . GLU A 1 121 ? 2.575 -10.826 0.731 1.00 94.94 121 GLU A CA 1
ATOM 913 C C . GLU A 1 121 ? 1.278 -11.005 1.533 1.00 94.94 121 GLU A C 1
ATOM 915 O O . GLU A 1 121 ? 1.292 -11.421 2.696 1.00 94.94 121 GLU A O 1
ATOM 920 N N . ILE A 1 122 ? 0.144 -10.711 0.890 1.00 94.94 122 ILE A N 1
ATOM 921 C CA . ILE A 1 122 ? -1.199 -11.005 1.402 1.00 94.94 122 ILE A CA 1
ATOM 922 C C . ILE A 1 122 ? -1.667 -12.313 0.776 1.00 94.94 122 ILE A C 1
ATOM 924 O O . ILE A 1 122 ? -1.694 -12.447 -0.443 1.00 94.94 122 ILE A O 1
ATOM 928 N N . THR A 1 123 ? -2.110 -13.249 1.608 1.00 95.06 123 THR A N 1
ATOM 929 C CA . THR A 1 123 ? -2.672 -14.535 1.156 1.00 95.06 123 THR A CA 1
ATOM 930 C C . THR A 1 123 ? -4.159 -14.682 1.465 1.00 95.06 123 THR A C 1
ATOM 932 O O . THR A 1 123 ? -4.801 -15.623 1.003 1.00 95.06 123 THR A O 1
ATOM 935 N N . GLY A 1 124 ? -4.740 -13.746 2.218 1.00 96.31 124 GLY A N 1
ATOM 936 C CA . GLY A 1 124 ? -6.170 -13.719 2.490 1.00 96.31 124 GLY A CA 1
ATOM 937 C C . GLY A 1 124 ? -6.619 -12.417 3.139 1.00 96.31 124 GLY A C 1
ATOM 938 O O . GLY A 1 124 ? -5.919 -11.844 3.974 1.00 96.31 124 GLY A O 1
ATOM 939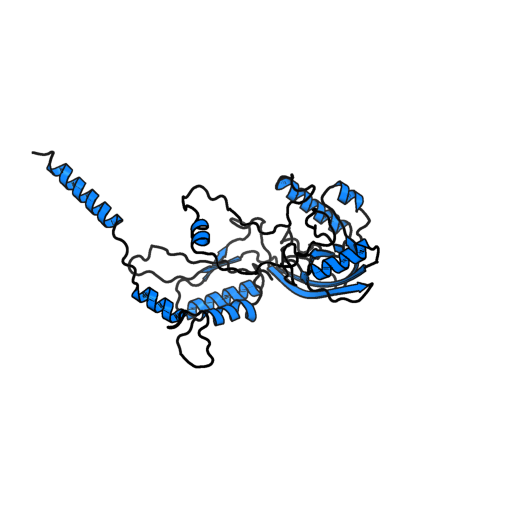 N N . TYR A 1 125 ? -7.808 -11.969 2.751 1.00 97.31 125 TYR A N 1
ATOM 940 C CA . TYR A 1 125 ? -8.477 -10.816 3.331 1.00 97.31 125 TYR A CA 1
ATOM 941 C C . TYR A 1 125 ? -9.988 -11.039 3.316 1.00 97.31 125 TYR A C 1
ATOM 943 O O . TYR A 1 125 ? -10.572 -11.357 2.280 1.00 97.31 125 TYR A O 1
ATOM 951 N N . SER A 1 126 ? -10.623 -10.826 4.461 1.00 98.12 126 SER A N 1
ATOM 952 C CA . SER A 1 126 ? -12.058 -10.591 4.555 1.00 98.12 126 SER A CA 1
ATOM 953 C C . SER A 1 126 ? -12.321 -9.513 5.598 1.00 98.12 126 SER A C 1
ATOM 955 O O . SER A 1 126 ? -11.618 -9.425 6.606 1.00 98.12 126 SER A O 1
ATOM 957 N N . GLY A 1 127 ? -13.321 -8.677 5.342 1.00 98.06 127 GLY A N 1
ATOM 958 C CA . GLY A 1 127 ? -13.722 -7.600 6.231 1.00 98.06 127 GLY A CA 1
ATOM 959 C C . GLY A 1 127 ? -15.201 -7.295 6.055 1.00 98.06 127 GLY A C 1
ATOM 960 O O . GLY A 1 127 ? -15.691 -7.233 4.926 1.00 98.06 127 GLY A O 1
ATOM 961 N N . ALA A 1 128 ? -15.926 -7.101 7.151 1.00 98.62 128 ALA A N 1
ATOM 962 C CA . ALA A 1 128 ? -17.324 -6.692 7.107 1.00 98.62 128 ALA A CA 1
ATOM 963 C C . ALA A 1 128 ? -17.723 -5.902 8.355 1.00 98.62 128 ALA A C 1
ATOM 965 O O . ALA A 1 128 ? -17.233 -6.147 9.455 1.00 98.62 128 ALA A O 1
ATOM 966 N N . MET A 1 129 ? -18.672 -4.988 8.191 1.00 98.75 129 MET A N 1
ATOM 967 C CA . MET A 1 129 ? -19.500 -4.517 9.295 1.00 98.75 129 MET A CA 1
ATOM 968 C C . MET A 1 129 ? -20.577 -5.567 9.551 1.00 98.75 129 MET A C 1
ATOM 970 O O . MET A 1 129 ? -21.252 -5.975 8.609 1.00 98.75 129 MET A O 1
ATOM 974 N N . VAL A 1 130 ? -20.719 -6.020 10.796 1.00 98.62 130 VAL A N 1
ATOM 975 C CA . VAL A 1 130 ? -21.709 -7.038 11.200 1.00 98.62 130 VAL A CA 1
ATOM 976 C C . VAL A 1 130 ? -22.845 -6.447 12.034 1.00 98.62 130 VAL A C 1
ATOM 978 O O . VAL A 1 130 ? -23.961 -6.951 11.982 1.00 98.62 130 VAL A O 1
ATOM 981 N N . GLU A 1 131 ? -22.600 -5.332 12.725 1.00 98.44 131 GLU A N 1
ATOM 982 C CA . GLU A 1 131 ? -23.619 -4.523 13.404 1.00 98.44 131 GLU A CA 1
ATOM 983 C C . GLU A 1 131 ? -23.392 -3.040 13.066 1.00 98.44 131 GLU A C 1
ATOM 985 O O . GLU A 1 131 ? -22.232 -2.639 12.932 1.00 98.44 131 GLU A O 1
ATOM 990 N N . PRO A 1 132 ? -24.449 -2.215 12.926 1.00 98.06 132 PRO A N 1
ATOM 991 C CA . PRO A 1 132 ? -25.875 -2.541 13.095 1.00 98.06 132 PRO A CA 1
ATOM 992 C C . PRO A 1 132 ? -26.511 -3.185 11.852 1.00 98.06 132 PRO A C 1
ATOM 994 O O . PRO A 1 132 ? -27.642 -3.660 11.890 1.00 98.06 132 PRO A O 1
ATOM 997 N N . THR A 1 133 ? -25.816 -3.171 10.718 1.00 97.62 133 THR A N 1
ATOM 998 C CA . THR A 1 133 ? -26.290 -3.757 9.462 1.00 97.62 133 THR A CA 1
ATOM 999 C C . THR A 1 133 ? -25.109 -4.363 8.738 1.00 97.62 133 THR A C 1
ATOM 1001 O O . THR A 1 133 ? -24.052 -3.737 8.656 1.00 97.62 133 THR A O 1
ATOM 1004 N N . TYR A 1 134 ? -25.303 -5.551 8.176 1.00 98.56 134 TYR A N 1
ATOM 1005 C CA . TYR A 1 134 ? -24.258 -6.205 7.412 1.00 98.56 134 TYR A CA 1
ATOM 1006 C C . TYR A 1 134 ? -23.807 -5.341 6.221 1.00 98.56 134 TYR A C 1
ATOM 1008 O O . TYR A 1 134 ? -24.631 -4.845 5.448 1.00 98.56 134 TYR A O 1
ATOM 1016 N N . MET A 1 135 ? -22.497 -5.158 6.071 1.00 98.25 135 MET A N 1
ATOM 1017 C CA . MET A 1 135 ? -21.885 -4.532 4.899 1.00 98.25 135 MET A CA 1
ATOM 1018 C C . MET A 1 135 ? -20.509 -5.158 4.650 1.00 98.25 135 MET A C 1
ATOM 1020 O O . MET A 1 135 ? -19.641 -5.023 5.517 1.00 98.25 135 MET A O 1
ATOM 1024 N N . PRO A 1 136 ? -20.262 -5.793 3.489 1.00 98.06 136 PRO A N 1
ATOM 1025 C CA . PRO A 1 136 ? -18.915 -6.218 3.130 1.00 98.06 136 PRO A CA 1
ATOM 1026 C C . PRO A 1 136 ? -18.019 -4.987 2.967 1.00 98.06 136 PRO A C 1
ATOM 1028 O O . PRO A 1 136 ? -18.435 -3.973 2.405 1.00 98.06 136 PRO A O 1
ATOM 1031 N N . ILE A 1 137 ? -16.790 -5.056 3.469 1.00 97.12 137 ILE A N 1
ATOM 1032 C CA . ILE A 1 137 ? -15.850 -3.940 3.421 1.00 97.12 137 ILE A CA 1
ATOM 1033 C C . ILE A 1 137 ? -14.859 -4.158 2.281 1.00 97.12 137 ILE A C 1
ATOM 1035 O O . ILE A 1 137 ? -14.107 -5.126 2.271 1.00 97.12 137 ILE A O 1
ATOM 1039 N N . ILE A 1 138 ? -14.848 -3.219 1.334 1.00 95.25 138 ILE A N 1
ATOM 1040 C CA . ILE A 1 138 ? -13.819 -3.126 0.304 1.00 95.25 138 ILE A CA 1
ATOM 1041 C C . ILE A 1 138 ? -12.604 -2.433 0.925 1.00 95.25 138 ILE A C 1
ATOM 1043 O O . ILE A 1 138 ? -12.687 -1.274 1.349 1.00 95.25 138 ILE A O 1
ATOM 1047 N N . GLY A 1 139 ? -11.487 -3.149 0.982 1.00 93.69 139 GLY A N 1
ATOM 1048 C CA . GLY A 1 139 ? -10.236 -2.649 1.523 1.00 93.69 139 GLY A CA 1
ATOM 1049 C C . GLY A 1 139 ? -9.051 -3.534 1.171 1.00 93.69 139 GLY A C 1
ATOM 1050 O O . GLY A 1 139 ? -9.207 -4.647 0.676 1.00 93.69 139 GLY A O 1
ATOM 1051 N N . VAL A 1 140 ? -7.862 -3.011 1.445 1.00 93.50 140 VAL A N 1
ATOM 1052 C CA . VAL A 1 140 ? -6.581 -3.676 1.232 1.00 93.50 140 VAL A CA 1
ATOM 1053 C C . VAL A 1 140 ? -5.727 -3.538 2.501 1.00 93.50 140 VAL A C 1
ATOM 1055 O O . VAL A 1 140 ? -5.536 -2.420 2.998 1.00 93.50 140 VAL A O 1
ATOM 1058 N N . PRO A 1 141 ? -5.233 -4.644 3.087 1.00 95.19 141 PRO A N 1
ATOM 1059 C CA . PRO A 1 141 ? -4.202 -4.594 4.122 1.00 95.19 141 PRO A CA 1
ATOM 1060 C C . PRO A 1 141 ? -3.008 -3.760 3.654 1.00 95.19 141 PRO A C 1
ATOM 1062 O O . PRO A 1 141 ? -2.606 -3.860 2.499 1.00 95.19 141 PRO A O 1
ATOM 1065 N N . VAL A 1 142 ? -2.429 -2.918 4.506 1.00 93.31 142 VAL A N 1
ATOM 1066 C CA . VAL A 1 142 ? -1.243 -2.137 4.103 1.00 93.31 142 VAL A CA 1
ATOM 1067 C C . VAL A 1 142 ? 0.004 -3.019 4.057 1.00 93.31 142 VAL A C 1
ATOM 1069 O O . VAL A 1 142 ? 0.125 -3.960 4.836 1.00 93.31 142 VAL A O 1
ATOM 1072 N N . ALA A 1 143 ? 0.956 -2.703 3.179 1.00 93.25 143 ALA A N 1
ATOM 1073 C CA . ALA A 1 143 ? 2.190 -3.466 3.035 1.00 93.25 143 ALA A CA 1
ATOM 1074 C C . ALA A 1 143 ? 2.924 -3.563 4.373 1.00 93.25 143 ALA A C 1
ATOM 1076 O O . ALA A 1 143 ? 2.993 -2.583 5.123 1.00 93.25 143 ALA A O 1
ATOM 1077 N N . TRP A 1 144 ? 3.493 -4.732 4.656 1.00 94.06 144 TRP A N 1
ATOM 1078 C CA . TRP A 1 144 ? 4.176 -5.040 5.916 1.00 94.06 144 TRP A CA 1
ATOM 1079 C C . TRP A 1 144 ? 3.286 -4.944 7.165 1.00 94.06 144 TRP A C 1
ATOM 1081 O O . TRP A 1 144 ? 3.799 -4.796 8.275 1.00 94.06 144 TRP A O 1
ATOM 1091 N N . THR A 1 145 ? 1.959 -5.032 7.028 1.00 94.50 145 THR A N 1
ATOM 1092 C CA . THR A 1 145 ? 1.075 -5.210 8.186 1.00 94.50 145 THR A CA 1
ATOM 1093 C C . THR A 1 145 ? 1.071 -6.656 8.685 1.00 94.50 145 THR A C 1
ATOM 1095 O O . THR A 1 145 ? 1.272 -7.600 7.910 1.00 94.50 145 THR A O 1
ATOM 1098 N N . GLY A 1 146 ? 0.859 -6.836 9.990 1.00 95.06 146 GLY A N 1
ATOM 1099 C CA . GLY A 1 146 ? 0.701 -8.155 10.588 1.00 95.06 146 GLY A CA 1
ATOM 1100 C C . GLY A 1 146 ? -0.624 -8.816 10.210 1.00 95.06 146 GLY A C 1
ATOM 1101 O O . GLY A 1 146 ? -1.547 -8.182 9.697 1.00 95.06 146 GLY A O 1
ATOM 1102 N N . SER A 1 147 ? -0.699 -10.116 10.475 1.00 95.75 147 SER A N 1
ATOM 1103 C CA . SER A 1 147 ? -1.923 -10.904 10.331 1.00 95.75 147 SER A CA 1
ATOM 1104 C C . SER A 1 147 ? -2.835 -10.738 11.542 1.00 95.75 147 SER A C 1
ATOM 1106 O O . SER A 1 147 ? -2.378 -10.417 12.641 1.00 95.75 147 SER A O 1
ATOM 1108 N N . THR A 1 148 ? -4.117 -11.034 11.370 1.00 96.19 148 THR A N 1
ATOM 1109 C CA . THR A 1 148 ? -4.977 -11.366 12.509 1.00 96.19 148 THR A CA 1
ATOM 1110 C C . THR A 1 148 ? -4.786 -12.844 12.866 1.00 96.19 148 THR A C 1
ATOM 1112 O O . THR A 1 148 ? -4.462 -13.672 12.013 1.00 96.19 148 THR A O 1
ATOM 1115 N N . ASN A 1 149 ? -4.995 -13.210 14.132 1.00 90.69 149 ASN A N 1
ATOM 1116 C CA . ASN A 1 149 ? -4.961 -14.611 14.568 1.00 90.69 149 ASN A CA 1
ATOM 1117 C C . ASN A 1 149 ? -6.298 -15.299 14.238 1.00 90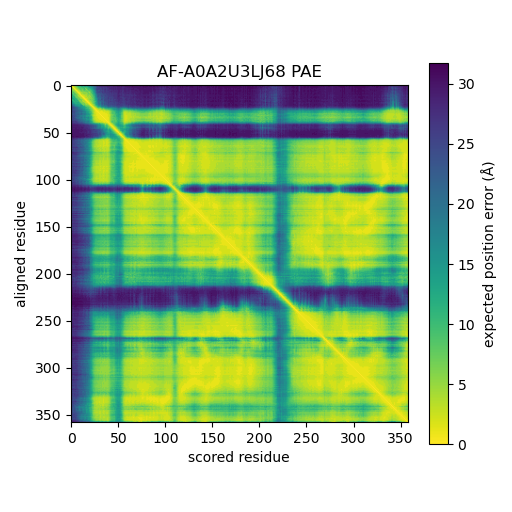.69 149 ASN A C 1
ATOM 1119 O O . ASN A 1 149 ? -7.068 -15.648 15.132 1.00 90.69 149 ASN A O 1
ATOM 1123 N N . GLY A 1 150 ? -6.586 -15.437 12.942 1.00 95.12 150 GLY A N 1
ATOM 1124 C CA . GLY A 1 150 ? -7.902 -15.817 12.428 1.00 95.12 150 GLY A CA 1
ATOM 1125 C C . GLY A 1 150 ? -8.884 -14.645 12.422 1.00 95.12 150 GLY A C 1
ATOM 1126 O O . GLY A 1 150 ? -8.482 -13.480 12.446 1.00 95.12 150 GLY A O 1
ATOM 1127 N N . SER A 1 151 ? -10.182 -14.954 12.384 1.00 97.38 151 SER A N 1
ATOM 1128 C CA . SER A 1 151 ? -11.228 -13.930 12.397 1.00 97.38 151 SER A CA 1
ATOM 1129 C C . SER A 1 151 ? -11.294 -13.228 13.756 1.00 97.38 151 SER A C 1
ATOM 1131 O O . SER A 1 151 ? -11.457 -13.869 14.796 1.00 97.38 151 SER A O 1
ATOM 1133 N N . VAL A 1 152 ? -11.184 -11.901 13.741 1.00 98.19 152 VAL A N 1
ATOM 1134 C CA . VAL A 1 152 ? -11.352 -11.031 14.908 1.00 98.19 152 VAL A CA 1
ATOM 1135 C C . VAL A 1 152 ? -12.595 -10.172 14.728 1.00 98.19 152 VAL A C 1
ATOM 1137 O O . VAL A 1 152 ? -12.843 -9.652 13.642 1.00 98.19 152 VAL A O 1
ATOM 1140 N N . THR A 1 153 ? -13.365 -9.995 15.800 1.00 98.56 153 THR A N 1
ATOM 1141 C CA . THR A 1 153 ? -14.552 -9.133 15.818 1.00 98.56 153 THR A CA 1
ATOM 1142 C C . THR A 1 153 ? -14.442 -8.163 16.982 1.00 98.56 153 THR A C 1
ATOM 1144 O O . THR A 1 153 ? -14.172 -8.578 18.107 1.00 98.56 153 THR A O 1
ATOM 1147 N N . GLY A 1 154 ? -14.660 -6.877 16.718 1.00 98.31 154 GLY A N 1
ATOM 1148 C CA . GLY A 1 154 ? -14.542 -5.829 17.725 1.00 98.31 154 GLY A CA 1
ATOM 1149 C C . GLY A 1 154 ? -15.444 -4.638 17.444 1.00 98.31 154 GLY A C 1
ATOM 1150 O O . GLY A 1 154 ? -15.911 -4.430 16.322 1.00 98.31 154 GLY A O 1
ATOM 1151 N N . GLU A 1 155 ? -15.688 -3.851 18.487 1.00 98.62 155 GLU A N 1
ATOM 1152 C CA . GLU A 1 155 ? -16.381 -2.572 18.352 1.00 98.62 155 GLU A CA 1
ATOM 1153 C C . GLU A 1 155 ? -15.476 -1.553 17.656 1.00 98.62 155 GLU A C 1
ATOM 1155 O O . GLU A 1 155 ? -14.294 -1.425 17.992 1.00 98.62 155 GLU A O 1
ATOM 1160 N N . ALA A 1 156 ? -16.039 -0.827 16.693 1.00 98.50 156 ALA A N 1
ATOM 1161 C CA . ALA A 1 156 ? -15.352 0.256 16.012 1.00 98.50 156 ALA A CA 1
ATOM 1162 C C . ALA A 1 156 ? -15.339 1.518 16.881 1.00 98.50 156 ALA A C 1
ATOM 1164 O O . ALA A 1 156 ? -16.340 1.859 17.510 1.00 98.50 156 ALA A O 1
ATOM 1165 N N . VAL A 1 157 ? -14.218 2.236 16.887 1.00 98.06 157 VAL A N 1
ATOM 1166 C CA . VAL A 1 157 ? -14.076 3.514 17.596 1.00 98.06 157 VAL A CA 1
ATOM 1167 C C . VAL A 1 157 ? -13.328 4.521 16.730 1.00 98.06 157 VAL A C 1
ATOM 1169 O O . VAL A 1 157 ? -12.347 4.173 16.077 1.00 98.06 157 VAL A O 1
ATOM 1172 N N . LEU A 1 158 ? -13.768 5.780 16.740 1.00 96.19 158 LEU A N 1
ATOM 1173 C CA . LEU A 1 158 ? -12.990 6.897 16.200 1.00 96.19 158 LEU A CA 1
ATOM 1174 C C . LEU A 1 158 ? -11.977 7.327 17.266 1.00 96.19 158 LEU A C 1
ATOM 1176 O O . LEU A 1 158 ? -12.374 7.719 18.366 1.00 96.19 158 LEU A O 1
ATOM 1180 N N . ALA A 1 159 ? -10.679 7.249 16.963 1.00 93.44 159 ALA A N 1
ATOM 1181 C CA . ALA A 1 159 ? -9.634 7.662 17.899 1.00 93.44 159 ALA A CA 1
ATOM 1182 C C . ALA A 1 159 ? -8.693 8.690 17.268 1.00 93.44 159 ALA A C 1
ATOM 1184 O O . ALA A 1 159 ? -7.838 8.376 16.440 1.00 93.44 159 ALA A O 1
ATOM 1185 N N . GLN A 1 160 ? -8.831 9.937 17.711 1.00 89.38 160 GLN A N 1
ATOM 1186 C CA . GLN A 1 160 ? -7.888 11.005 17.411 1.00 89.38 160 GLN A CA 1
ATOM 1187 C C . GLN A 1 160 ? -6.707 10.928 18.377 1.00 89.38 160 GLN A C 1
ATOM 1189 O O . GLN A 1 160 ? -6.833 11.354 19.520 1.00 89.38 160 GLN A O 1
ATOM 1194 N N . ILE A 1 161 ? -5.567 10.403 17.924 1.00 89.81 161 ILE A N 1
ATOM 1195 C CA . ILE A 1 161 ? -4.345 10.349 18.736 1.00 89.81 161 ILE A CA 1
ATOM 1196 C C . ILE A 1 161 ? -3.220 11.063 17.994 1.00 89.81 161 ILE A C 1
ATOM 1198 O O . ILE A 1 161 ? -2.506 10.467 17.187 1.00 89.81 161 ILE A O 1
ATOM 1202 N N . GLN A 1 162 ? -3.091 12.365 18.243 1.00 86.31 162 GLN A N 1
ATOM 1203 C CA . GLN A 1 162 ? -2.070 13.212 17.623 1.00 86.31 162 GLN A CA 1
ATOM 1204 C C . GLN A 1 162 ? -1.061 13.753 18.632 1.00 86.31 162 GLN A C 1
ATOM 1206 O O . GLN A 1 162 ? 0.013 14.180 18.232 1.00 86.31 162 GLN A O 1
ATOM 1211 N N . THR A 1 163 ? -1.370 13.705 19.923 1.00 88.81 163 THR A N 1
ATOM 1212 C CA . THR A 1 163 ? -0.528 14.234 20.997 1.00 88.81 163 THR A CA 1
ATOM 1213 C C . THR A 1 163 ? -0.348 13.218 22.119 1.00 88.81 163 THR A C 1
ATOM 1215 O O . THR A 1 163 ? -1.035 12.197 22.178 1.00 88.81 163 THR A O 1
ATOM 1218 N N . GLN A 1 164 ? 0.568 13.508 23.048 1.00 89.69 164 GLN A N 1
ATOM 1219 C CA . GLN A 1 164 ? 0.685 12.725 24.278 1.00 89.69 164 GLN A CA 1
ATOM 1220 C C . GLN A 1 164 ? -0.609 12.762 25.103 1.00 89.69 164 GLN A C 1
ATOM 1222 O O . GLN A 1 164 ? -1.053 11.724 25.579 1.00 89.69 164 GLN A O 1
ATOM 1227 N N . ALA A 1 165 ? -1.236 13.935 25.219 1.00 92.31 165 ALA A N 1
ATOM 1228 C CA . ALA A 1 165 ? -2.481 14.094 25.964 1.00 92.31 165 ALA A CA 1
ATOM 1229 C C . ALA A 1 165 ? -3.616 13.231 25.383 1.00 92.31 165 ALA A C 1
ATOM 1231 O O . ALA A 1 165 ? -4.451 12.718 26.127 1.00 92.31 165 ALA A O 1
ATOM 1232 N N . ASP A 1 166 ? -3.626 13.019 24.063 1.00 92.88 166 ASP A N 1
ATOM 1233 C CA . ASP A 1 166 ? -4.576 12.100 23.439 1.00 92.88 166 ASP A CA 1
ATOM 1234 C C . ASP A 1 166 ? -4.307 10.642 23.835 1.00 92.88 166 ASP A C 1
ATOM 1236 O O . ASP A 1 166 ? -5.253 9.910 24.121 1.00 92.88 166 ASP A O 1
ATOM 1240 N N . MET A 1 167 ? -3.040 10.212 23.897 1.00 94.12 167 MET A N 1
ATOM 1241 C CA . MET A 1 167 ? -2.703 8.866 24.386 1.00 94.12 167 MET A CA 1
ATOM 1242 C C . MET A 1 167 ? -3.214 8.675 25.814 1.00 94.12 167 MET A C 1
ATOM 1244 O O . MET A 1 167 ? -3.897 7.694 26.094 1.00 94.12 167 MET A O 1
ATOM 1248 N N . ASP A 1 168 ? -2.976 9.651 26.689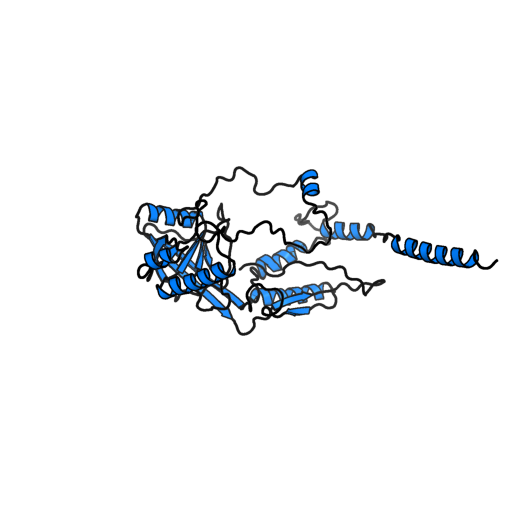 1.00 94.88 168 ASP A N 1
ATOM 1249 C CA . ASP A 1 168 ? -3.431 9.601 28.081 1.00 94.88 168 ASP A CA 1
ATOM 1250 C C . ASP A 1 168 ? -4.971 9.542 28.163 1.00 94.88 168 ASP A C 1
ATOM 1252 O O . ASP A 1 168 ? -5.539 8.793 28.960 1.00 94.88 168 ASP A O 1
ATOM 1256 N N . LYS A 1 169 ? -5.673 10.271 27.283 1.00 95.69 169 LYS A N 1
ATOM 1257 C CA . LYS A 1 169 ? -7.141 10.239 27.171 1.00 95.69 169 LYS A CA 1
ATOM 1258 C C . LYS A 1 169 ? -7.672 8.865 26.758 1.00 95.69 169 LYS A C 1
ATOM 1260 O O . LYS A 1 169 ? -8.755 8.484 27.222 1.00 95.69 169 LYS A O 1
ATOM 1265 N N . PHE A 1 170 ? -6.975 8.162 25.868 1.00 95.88 170 PHE A N 1
ATOM 1266 C CA . PHE A 1 170 ? -7.392 6.861 25.336 1.00 95.88 170 PHE A CA 1
ATOM 1267 C C . PHE A 1 170 ? -6.835 5.661 26.109 1.00 95.88 170 PHE A C 1
ATOM 1269 O O . PHE A 1 170 ? -7.303 4.548 25.879 1.00 95.88 170 PHE A O 1
ATOM 1276 N N . HIS A 1 171 ? -5.905 5.875 27.039 1.00 96.44 171 HIS A N 1
ATOM 1277 C CA . HIS A 1 171 ? -5.286 4.809 27.816 1.00 96.44 171 HIS A CA 1
ATOM 1278 C C . HIS A 1 171 ? -6.323 3.952 28.565 1.00 96.44 171 HIS A C 1
ATOM 1280 O O . HIS A 1 171 ? -7.216 4.470 29.247 1.00 96.44 171 HIS A O 1
ATOM 1286 N N . GLY A 1 172 ? -6.205 2.634 28.433 1.00 96.94 172 GLY A N 1
ATOM 1287 C CA . GLY A 1 172 ? -7.101 1.617 28.977 1.00 96.94 172 GLY A CA 1
ATOM 1288 C C . GLY A 1 172 ? -8.459 1.498 28.277 1.00 96.94 172 GLY A C 1
ATOM 1289 O O . GLY A 1 172 ? -9.324 0.775 28.777 1.00 96.94 172 GLY A O 1
ATOM 1290 N N . LYS A 1 173 ? -8.694 2.199 27.158 1.00 96.94 173 LYS A N 1
ATOM 1291 C CA . LYS A 1 173 ? -10.017 2.272 26.497 1.00 96.94 173 LYS A CA 1
ATOM 1292 C C . LYS A 1 173 ? -10.073 1.575 25.142 1.00 96.94 173 LYS A C 1
ATOM 1294 O O . LYS A 1 173 ? -11.168 1.431 24.594 1.00 96.94 173 LYS A O 1
ATOM 1299 N N . LEU A 1 174 ? -8.935 1.150 24.590 1.00 97.94 174 LEU A N 1
ATOM 1300 C CA . LEU A 1 174 ? -8.865 0.634 23.218 1.00 97.94 174 LEU A CA 1
ATOM 1301 C C . LEU A 1 174 ? -8.735 -0.896 23.122 1.00 97.94 174 LEU A C 1
ATOM 1303 O O . LEU A 1 174 ? -8.751 -1.452 22.021 1.00 97.94 174 LEU A O 1
ATOM 1307 N N . LYS A 1 175 ? -8.686 -1.592 24.262 1.00 98.00 175 LYS A N 1
ATOM 1308 C CA . LYS A 1 175 ? -8.603 -3.054 24.319 1.00 98.00 175 LYS A CA 1
ATOM 1309 C C . LYS A 1 175 ? -9.752 -3.727 23.567 1.00 98.00 175 LYS A C 1
ATOM 1311 O O . LYS A 1 175 ? -10.925 -3.507 23.874 1.00 98.00 175 LYS A O 1
ATOM 1316 N N . GLY A 1 176 ? -9.413 -4.579 22.601 1.00 97.81 176 GLY A N 1
ATOM 1317 C CA . GLY A 1 176 ? -10.381 -5.322 21.790 1.00 97.81 176 GLY A CA 1
ATOM 1318 C C . GLY A 1 176 ? -11.156 -4.460 20.784 1.00 97.81 176 GLY A C 1
ATOM 1319 O O . GLY A 1 176 ? -12.149 -4.929 20.227 1.00 97.81 176 GLY A O 1
ATOM 1320 N N . LYS A 1 177 ? -10.754 -3.201 20.567 1.00 98.44 177 LYS A N 1
ATOM 1321 C CA . LYS A 1 177 ? -11.418 -2.287 19.629 1.00 98.44 177 LYS A CA 1
ATOM 1322 C C . LYS A 1 177 ? -10.774 -2.328 18.247 1.00 98.44 177 LYS A C 1
ATOM 1324 O O . LYS A 1 177 ? -9.609 -2.697 18.092 1.00 98.44 177 LYS A O 1
ATOM 1329 N N . ILE A 1 178 ? -11.545 -1.907 17.251 1.00 98.50 178 ILE A N 1
ATOM 1330 C CA . ILE A 1 178 ? -11.082 -1.637 15.890 1.00 98.50 178 ILE A CA 1
ATOM 1331 C C . ILE A 1 178 ? -11.053 -0.120 15.711 1.00 98.50 178 ILE A C 1
ATOM 1333 O O . ILE A 1 178 ? -12.083 0.547 15.811 1.00 98.50 178 ILE A O 1
ATOM 1337 N N . VAL A 1 179 ? -9.867 0.443 15.500 1.00 97.88 179 VAL A N 1
ATOM 1338 C CA . VAL A 1 179 ? -9.653 1.894 15.576 1.00 97.88 179 VAL A CA 1
ATOM 1339 C C . VAL A 1 179 ? -9.692 2.525 14.190 1.00 97.88 179 VAL A C 1
ATOM 1341 O O . VAL A 1 179 ? -8.861 2.208 13.345 1.00 97.88 179 VAL A O 1
ATOM 1344 N N . LEU A 1 180 ? -10.609 3.463 13.973 1.00 96.44 180 LEU A N 1
ATOM 1345 C CA . LEU A 1 180 ? -10.640 4.338 12.804 1.00 96.44 180 LEU A CA 1
ATOM 1346 C C . LEU A 1 180 ? -9.810 5.596 13.090 1.00 96.44 180 LEU A C 1
ATOM 1348 O O . LEU A 1 180 ? -10.016 6.241 14.123 1.00 96.44 180 LEU A O 1
ATOM 1352 N N . ASN A 1 181 ? -8.872 5.939 12.200 1.00 91.12 181 ASN A N 1
ATOM 1353 C CA . ASN A 1 181 ? -7.875 6.989 12.459 1.00 91.12 181 ASN A CA 1
ATOM 1354 C C . ASN A 1 181 ? -7.571 7.938 11.280 1.00 91.12 181 ASN A C 1
ATOM 1356 O O . ASN A 1 181 ? -6.598 8.692 11.350 1.00 91.12 181 ASN A O 1
ATOM 1360 N N . SER A 1 182 ? -8.378 7.946 10.215 1.00 88.56 182 SER A N 1
ATOM 1361 C CA . SER A 1 182 ? -8.207 8.925 9.133 1.00 88.56 182 SER A CA 1
ATOM 1362 C C . SER A 1 182 ? -8.699 10.302 9.550 1.00 88.56 182 SER A C 1
ATOM 1364 O O . SER A 1 182 ? -9.823 10.447 10.029 1.00 88.56 182 SER A O 1
ATOM 1366 N N . ALA A 1 183 ? -7.853 11.307 9.323 1.00 83.69 183 ALA A N 1
ATOM 1367 C CA . ALA A 1 183 ? -8.191 12.710 9.511 1.00 83.69 183 ALA A CA 1
ATOM 1368 C C . ALA A 1 183 ? -8.884 13.289 8.265 1.00 83.69 183 ALA A C 1
ATOM 1370 O O . ALA A 1 183 ? -8.459 13.024 7.138 1.00 83.69 183 ALA A O 1
ATOM 1371 N N . ASN A 1 184 ? -9.918 14.098 8.478 1.00 82.50 184 ASN A N 1
ATOM 1372 C CA . ASN A 1 184 ? -10.610 14.881 7.455 1.00 82.50 184 ASN A CA 1
ATOM 1373 C C . ASN A 1 184 ? -9.847 16.177 7.108 1.00 82.50 184 ASN A C 1
ATOM 1375 O O . ASN A 1 184 ? -8.749 16.432 7.613 1.00 82.50 184 ASN A O 1
ATOM 1379 N N . ALA A 1 185 ? -10.440 17.025 6.260 1.00 77.19 185 ALA A N 1
ATOM 1380 C CA . ALA A 1 185 ? -9.847 18.297 5.840 1.00 77.19 185 ALA A CA 1
ATOM 1381 C C . ALA A 1 185 ? -9.596 19.279 7.005 1.00 77.19 185 ALA A C 1
ATOM 1383 O O . ALA A 1 185 ? -8.670 20.085 6.937 1.00 77.19 185 ALA A O 1
ATOM 1384 N N . ALA A 1 186 ? -10.366 19.178 8.095 1.00 78.88 186 ALA A N 1
ATOM 1385 C CA . ALA A 1 186 ? -10.172 19.956 9.321 1.00 78.88 186 ALA A CA 1
ATOM 1386 C C . ALA A 1 186 ? -9.089 19.371 10.252 1.00 78.88 186 ALA A C 1
ATOM 1388 O O . ALA A 1 186 ? -8.814 19.926 11.316 1.00 78.88 186 ALA A O 1
ATOM 1389 N N . GLY A 1 187 ? -8.462 18.252 9.876 1.00 78.38 187 GLY A N 1
ATOM 1390 C CA . GLY A 1 187 ? -7.456 17.569 10.686 1.00 78.38 187 GLY A CA 1
ATOM 1391 C C . GLY A 1 187 ? -8.038 16.739 11.832 1.00 78.38 187 GLY A C 1
ATOM 1392 O O . GLY A 1 187 ? -7.269 16.297 12.691 1.00 78.38 187 GLY A O 1
ATOM 1393 N N . THR A 1 188 ? -9.356 16.503 11.858 1.00 84.25 188 THR A N 1
ATOM 1394 C CA . THR A 1 188 ? -10.032 15.693 12.880 1.00 84.25 188 THR A CA 1
ATOM 1395 C C . THR A 1 188 ? -10.413 14.301 12.370 1.00 84.25 188 THR A C 1
ATOM 1397 O O . THR A 1 188 ? -10.664 14.108 11.185 1.00 84.25 188 THR A O 1
ATOM 1400 N N . VAL A 1 189 ? -10.421 13.300 13.249 1.00 88.56 189 VAL A N 1
ATOM 1401 C CA . VAL A 1 189 ? -10.815 11.923 12.938 1.00 88.56 189 VAL A CA 1
ATOM 1402 C C . VAL A 1 189 ? -12.336 11.839 12.907 1.00 88.56 189 VAL A C 1
ATOM 1404 O O . VAL A 1 189 ? -12.994 12.071 13.917 1.00 88.56 189 VAL A O 1
ATOM 1407 N N . GLY A 1 190 ? -12.880 11.491 11.746 1.00 90.25 190 GLY A N 1
ATOM 1408 C CA . GLY A 1 190 ? -14.317 11.472 11.480 1.00 90.25 190 GLY A CA 1
ATOM 1409 C C . GLY A 1 190 ? -14.589 11.266 9.990 1.00 90.25 190 GLY A C 1
ATOM 1410 O O . GLY A 1 190 ? -13.656 10.933 9.253 1.00 90.25 190 GLY A O 1
ATOM 1411 N N . PRO A 1 191 ? -15.836 11.445 9.524 1.00 91.25 191 PRO A N 1
ATOM 1412 C CA . PRO A 1 191 ? -16.166 11.381 8.110 1.00 91.25 191 PRO A CA 1
ATOM 1413 C C . PRO A 1 191 ? -15.280 12.316 7.283 1.00 91.25 191 PRO A C 1
ATOM 1415 O O . PRO A 1 191 ? -14.999 13.451 7.667 1.00 91.25 191 PRO A O 1
ATOM 1418 N N . LEU A 1 192 ? -14.837 11.810 6.140 1.00 88.81 192 LEU A N 1
ATOM 1419 C CA . LEU A 1 192 ? -14.060 12.536 5.152 1.00 88.81 192 LEU A CA 1
ATOM 1420 C C . LEU A 1 192 ? -14.978 13.302 4.203 1.00 88.81 192 LEU A C 1
ATOM 1422 O O . LEU A 1 192 ? -16.008 12.777 3.771 1.00 88.81 192 LEU A O 1
ATOM 1426 N N . ASP A 1 193 ? -14.555 14.500 3.816 1.00 86.81 193 ASP A N 1
ATOM 1427 C CA . ASP A 1 193 ? -15.208 15.255 2.754 1.00 86.81 193 ASP A CA 1
ATOM 1428 C C . ASP A 1 193 ? -14.886 14.614 1.404 1.00 86.81 193 ASP A C 1
ATOM 1430 O O . ASP A 1 193 ? -13.726 14.544 1.003 1.00 86.81 193 ASP A O 1
ATOM 1434 N N . LEU A 1 194 ? -15.923 14.135 0.717 1.00 85.56 194 LEU A N 1
ATOM 1435 C CA . LEU A 1 194 ? -15.829 13.584 -0.633 1.00 85.56 194 LEU A CA 1
ATOM 1436 C C . LEU A 1 194 ? -16.502 14.573 -1.589 1.00 85.56 194 LEU A C 1
ATOM 1438 O O . LEU A 1 194 ? -17.733 14.556 -1.704 1.00 85.56 194 LEU A O 1
ATOM 1442 N N . PRO A 1 195 ? -15.742 15.495 -2.207 1.00 80.44 195 PRO A N 1
ATOM 1443 C CA . PRO A 1 195 ? -16.310 16.469 -3.120 1.00 80.44 195 PRO A CA 1
ATOM 1444 C C . PRO A 1 195 ? -16.924 15.764 -4.330 1.00 80.44 195 PRO A C 1
ATOM 1446 O O . PRO A 1 195 ? -16.407 14.771 -4.834 1.00 80.44 195 PRO A O 1
ATOM 1449 N N . PHE A 1 196 ? -18.030 16.308 -4.835 1.00 80.69 196 PHE A N 1
ATOM 1450 C CA . PHE A 1 196 ? -18.557 15.862 -6.117 1.00 80.69 196 PHE A CA 1
ATOM 1451 C C . PHE A 1 196 ? -17.572 16.276 -7.226 1.00 80.69 196 PHE A C 1
ATOM 1453 O O . PHE A 1 196 ? -17.300 17.475 -7.361 1.00 80.69 196 PHE A O 1
ATOM 1460 N N . PRO A 1 197 ? -17.023 15.336 -8.018 1.00 78.88 197 PRO A N 1
ATOM 1461 C CA . PRO A 1 197 ? -16.035 15.668 -9.032 1.00 78.88 197 PRO A CA 1
ATOM 1462 C C . PRO A 1 197 ? -16.716 16.404 -10.190 1.00 78.88 197 PRO A C 1
ATOM 1464 O O . PRO A 1 197 ? -17.379 15.808 -11.035 1.00 78.88 197 PRO A O 1
ATOM 1467 N N . THR A 1 198 ? -16.558 17.725 -10.232 1.00 84.88 198 THR A N 1
ATOM 1468 C CA . THR A 1 198 ? -17.056 18.574 -11.329 1.00 84.88 198 THR A CA 1
ATOM 1469 C C . THR A 1 198 ? -16.022 18.783 -12.434 1.00 84.88 198 THR A C 1
ATOM 1471 O O . THR A 1 198 ? -16.363 19.264 -13.514 1.00 84.88 198 THR A O 1
ATOM 1474 N N . ALA A 1 199 ? -14.763 18.418 -12.183 1.00 83.75 199 ALA A N 1
ATOM 1475 C CA . ALA A 1 199 ? -13.664 18.515 -13.134 1.00 83.75 199 ALA A CA 1
ATOM 1476 C C . ALA A 1 199 ? -13.360 17.151 -13.782 1.00 83.75 199 ALA A C 1
ATOM 1478 O O . ALA A 1 199 ? -13.504 16.113 -13.131 1.00 83.75 199 ALA A O 1
ATOM 1479 N N . PRO A 1 200 ? -12.897 17.125 -15.045 1.00 83.81 200 PRO A N 1
ATOM 1480 C CA . PRO A 1 200 ? -12.478 15.886 -15.690 1.00 83.81 200 PRO A CA 1
ATOM 1481 C C . PRO A 1 200 ? -11.256 15.274 -14.983 1.00 83.81 200 PRO A C 1
ATOM 1483 O O . PRO A 1 200 ? -10.292 15.978 -14.685 1.00 83.81 200 PRO A O 1
ATOM 1486 N N . LEU A 1 201 ? -11.271 13.948 -14.781 1.00 76.50 201 LEU A N 1
ATOM 1487 C CA . LEU A 1 201 ? -10.174 13.195 -14.143 1.00 76.50 201 LEU A CA 1
ATOM 1488 C C . LEU A 1 201 ? -8.854 13.272 -14.923 1.00 76.50 201 LEU A C 1
ATOM 1490 O O . LEU A 1 201 ? -7.775 13.189 -14.342 1.00 76.50 201 LEU A O 1
ATOM 1494 N N . ALA A 1 202 ? -8.941 13.433 -16.243 1.00 83.44 202 ALA A N 1
ATOM 1495 C CA . ALA A 1 202 ? -7.798 13.632 -17.114 1.00 83.44 202 ALA A CA 1
ATOM 1496 C C . ALA A 1 202 ? -8.108 14.744 -18.115 1.00 83.44 202 ALA A C 1
ATOM 1498 O O . ALA A 1 202 ? -9.164 14.760 -18.748 1.00 83.44 202 ALA A O 1
ATOM 1499 N N . ARG A 1 203 ? -7.154 15.657 -18.290 1.00 88.44 203 ARG A N 1
ATOM 1500 C CA . ARG A 1 203 ? -7.164 16.656 -19.358 1.00 88.44 203 ARG A CA 1
ATOM 1501 C C . ARG A 1 203 ? -5.807 16.660 -20.038 1.00 88.44 203 ARG A C 1
ATOM 1503 O O . ARG A 1 203 ? -4.787 16.439 -19.389 1.00 88.44 203 ARG A O 1
ATOM 1510 N N . ARG A 1 204 ? -5.794 16.919 -21.342 1.00 87.75 204 ARG A N 1
ATOM 1511 C CA . ARG A 1 204 ? -4.540 17.193 -22.043 1.00 87.75 204 ARG A CA 1
ATOM 1512 C C . ARG A 1 204 ? -4.048 18.572 -21.620 1.00 87.75 204 ARG A C 1
ATOM 1514 O O . ARG A 1 204 ? -4.853 19.496 -21.500 1.00 87.75 204 ARG A O 1
ATOM 1521 N N . TYR A 1 205 ? -2.749 18.681 -21.371 1.00 88.25 205 TYR A N 1
ATOM 1522 C CA . TYR A 1 205 ? -2.113 19.984 -21.247 1.00 88.25 205 TYR A CA 1
ATOM 1523 C C . TYR A 1 205 ? -2.165 20.693 -22.601 1.00 88.25 205 TYR A C 1
ATOM 1525 O O . TYR A 1 205 ? -2.043 20.043 -23.643 1.00 88.25 205 TYR A O 1
ATOM 1533 N N . THR A 1 206 ? -2.372 22.005 -22.582 1.00 91.69 206 THR A N 1
ATOM 1534 C CA . THR A 1 206 ? -2.169 22.841 -23.768 1.00 91.69 206 THR A CA 1
ATOM 1535 C C . THR A 1 206 ? -0.675 22.972 -24.060 1.00 91.69 206 THR A C 1
ATOM 1537 O O . THR A 1 206 ? 0.158 22.731 -23.186 1.00 91.69 206 THR A O 1
ATOM 1540 N N . ASP A 1 207 ? -0.318 23.391 -25.272 1.00 88.94 207 ASP A N 1
ATOM 1541 C CA . ASP A 1 207 ? 1.087 23.622 -25.630 1.00 88.94 207 ASP A CA 1
ATOM 1542 C C . ASP A 1 207 ? 1.749 24.664 -24.711 1.00 88.94 207 ASP A C 1
ATOM 1544 O O . ASP A 1 207 ? 2.907 24.511 -24.320 1.00 88.94 207 ASP A O 1
ATOM 1548 N N . THR A 1 208 ? 0.996 25.692 -24.301 1.00 90.81 208 THR A N 1
ATOM 1549 C CA . THR A 1 208 ? 1.445 26.694 -23.323 1.00 90.81 208 THR A CA 1
ATOM 1550 C C . THR A 1 208 ? 1.696 26.062 -21.960 1.00 90.81 208 THR A C 1
ATOM 1552 O O . THR A 1 208 ? 2.780 26.218 -21.413 1.00 90.81 208 THR A O 1
ATOM 1555 N N . GLU A 1 209 ? 0.749 25.274 -21.444 1.00 89.06 209 GLU A N 1
ATOM 1556 C CA . GLU A 1 209 ? 0.925 24.588 -20.161 1.00 89.06 209 GLU A CA 1
ATOM 1557 C C . GLU A 1 209 ? 2.096 23.600 -20.195 1.00 89.06 209 GLU A C 1
ATOM 1559 O O . GLU A 1 209 ? 2.815 23.480 -19.211 1.00 89.06 209 GLU A O 1
ATOM 1564 N N . LEU A 1 210 ? 2.318 22.899 -21.311 1.00 87.94 210 LEU A N 1
ATOM 1565 C CA . LEU A 1 210 ? 3.488 22.035 -21.482 1.00 87.94 210 LEU A CA 1
ATOM 1566 C C . LEU A 1 210 ? 4.791 22.835 -21.461 1.00 87.94 210 LEU A C 1
ATOM 1568 O O . LEU A 1 210 ? 5.754 22.390 -20.843 1.00 87.94 210 LEU A O 1
ATOM 1572 N N . THR A 1 211 ? 4.812 24.001 -22.107 1.00 84.44 211 THR A N 1
ATOM 1573 C CA . THR A 1 211 ? 5.975 24.900 -22.126 1.00 84.44 211 THR A CA 1
ATOM 1574 C C . THR A 1 211 ? 6.289 25.410 -20.721 1.00 84.44 211 THR A C 1
ATOM 1576 O O . THR A 1 211 ? 7.438 25.341 -20.293 1.00 84.44 211 THR A O 1
ATOM 1579 N N . ASP A 1 212 ? 5.265 25.810 -19.965 1.00 85.06 212 ASP A N 1
ATOM 1580 C CA . ASP A 1 212 ? 5.398 26.272 -18.577 1.00 85.06 212 ASP A CA 1
ATOM 1581 C C . ASP A 1 212 ? 5.857 25.156 -17.617 1.00 85.06 212 ASP A C 1
ATOM 1583 O O . ASP A 1 212 ? 6.382 25.427 -16.536 1.00 85.06 212 ASP A O 1
ATOM 1587 N N . LEU A 1 213 ? 5.657 23.886 -17.990 1.00 80.75 213 LEU A N 1
ATOM 1588 C CA . LEU A 1 213 ? 6.115 22.725 -17.223 1.00 80.75 213 LEU A CA 1
ATOM 1589 C C . LEU A 1 213 ? 7.580 22.365 -17.468 1.00 80.75 213 LEU A C 1
ATOM 1591 O O . LEU A 1 213 ? 8.109 21.566 -16.691 1.00 80.75 213 LEU A O 1
ATOM 1595 N N . VAL A 1 214 ? 8.226 22.902 -18.509 1.00 77.56 214 VAL A N 1
ATOM 1596 C CA . VAL A 1 214 ? 9.650 22.666 -18.775 1.00 77.56 214 VAL A CA 1
ATOM 1597 C C . VAL A 1 214 ? 10.453 23.432 -17.721 1.00 77.56 214 VAL A C 1
ATOM 1599 O O . VAL A 1 214 ? 10.515 24.659 -17.779 1.00 77.56 214 VAL A O 1
ATOM 1602 N N . PRO A 1 215 ? 11.077 22.757 -16.737 1.00 64.56 215 PRO A N 1
ATOM 1603 C CA . PRO A 1 215 ? 11.943 23.454 -15.804 1.00 64.56 215 PRO A CA 1
ATOM 1604 C C . PRO A 1 215 ? 13.158 23.982 -16.575 1.00 64.56 215 PRO A C 1
ATOM 1606 O O . PRO A 1 215 ? 13.696 23.276 -17.431 1.00 64.56 215 PRO A O 1
ATOM 1609 N N . GLU A 1 216 ? 13.634 25.182 -16.241 1.00 55.16 216 GLU A N 1
ATOM 1610 C CA . GLU A 1 216 ? 14.970 25.631 -16.641 1.00 55.16 216 GLU A CA 1
ATOM 1611 C C . GLU A 1 216 ? 15.990 24.623 -16.077 1.00 55.16 216 GLU A C 1
ATOM 1613 O O . GLU A 1 216 ? 16.283 24.595 -14.881 1.00 55.16 216 GLU A O 1
ATOM 1618 N N . LEU A 1 217 ? 16.470 23.709 -16.924 1.00 49.22 217 LEU A N 1
ATOM 1619 C CA . LEU A 1 217 ? 17.461 22.699 -16.563 1.00 49.22 217 LEU A CA 1
ATOM 1620 C C . LEU A 1 217 ? 18.830 23.376 -16.408 1.00 49.22 217 LEU A C 1
ATOM 1622 O O . LEU A 1 217 ? 19.669 23.316 -17.303 1.00 49.22 217 LEU A O 1
ATOM 1626 N N . LEU A 1 218 ? 19.074 24.004 -15.259 1.00 43.41 218 LEU A N 1
ATOM 1627 C CA . LEU A 1 218 ? 20.428 24.272 -14.779 1.00 43.41 218 LEU A CA 1
ATOM 1628 C C . LEU A 1 218 ? 20.759 23.330 -13.613 1.00 43.41 218 LEU A C 1
ATOM 1630 O O . LEU A 1 218 ? 19.924 23.122 -12.729 1.00 43.41 218 LEU A O 1
ATOM 1634 N N . PRO A 1 219 ? 21.974 22.751 -13.577 1.00 48.59 219 PRO A N 1
ATOM 1635 C CA . PRO A 1 219 ? 22.402 21.873 -12.502 1.00 48.59 219 PRO A CA 1
ATOM 1636 C C . PRO A 1 219 ? 22.763 22.717 -11.275 1.00 48.59 219 PRO A C 1
ATOM 1638 O O . PRO A 1 219 ? 23.929 22.990 -11.006 1.00 48.59 219 PRO A O 1
ATOM 1641 N N . THR A 1 220 ? 21.764 23.129 -10.502 1.00 39.56 220 THR A N 1
ATOM 1642 C CA . THR A 1 220 ? 21.969 23.571 -9.121 1.00 39.56 220 THR A CA 1
ATOM 1643 C C . THR A 1 220 ? 21.282 22.570 -8.202 1.00 39.56 220 THR A C 1
ATOM 1645 O O . THR A 1 220 ? 20.069 22.396 -8.235 1.00 39.56 220 THR A O 1
ATOM 1648 N N . GLY A 1 221 ? 22.113 21.834 -7.452 1.00 41.91 221 GLY A N 1
ATOM 1649 C CA . GLY A 1 221 ? 21.781 20.896 -6.371 1.00 41.91 221 GLY A CA 1
ATOM 1650 C C . GLY A 1 221 ? 20.292 20.636 -6.155 1.00 41.91 221 GLY A C 1
ATOM 1651 O O . GLY A 1 221 ? 19.638 21.354 -5.404 1.00 41.91 221 GLY A O 1
ATOM 1652 N N . GLY A 1 222 ? 19.782 19.595 -6.819 1.00 33.00 222 GLY A N 1
ATOM 1653 C CA . GLY A 1 222 ? 18.364 19.266 -6.905 1.00 33.00 222 GLY A CA 1
ATOM 1654 C C . GLY A 1 222 ? 17.660 19.156 -5.553 1.00 33.00 222 GLY A C 1
ATOM 1655 O O . GLY A 1 222 ? 17.640 18.100 -4.918 1.00 33.00 222 GLY A O 1
ATOM 1656 N N . GLY A 1 223 ? 16.971 20.228 -5.169 1.00 32.16 223 GLY A N 1
ATOM 1657 C CA . GLY A 1 223 ? 15.804 20.140 -4.310 1.00 32.16 223 GLY A CA 1
ATOM 1658 C C . GLY A 1 223 ? 14.689 19.466 -5.101 1.00 32.16 223 GLY A C 1
ATOM 1659 O O . GLY A 1 223 ? 14.120 20.064 -6.009 1.00 32.16 223 GLY A O 1
ATOM 1660 N N . ARG A 1 224 ? 14.388 18.201 -4.786 1.00 37.81 224 ARG A N 1
ATOM 1661 C CA . ARG A 1 224 ? 13.218 17.488 -5.322 1.00 37.81 224 ARG A CA 1
ATOM 1662 C C . ARG A 1 224 ? 11.954 18.309 -5.039 1.00 37.81 224 ARG A C 1
ATOM 1664 O O . ARG A 1 224 ? 11.399 18.231 -3.944 1.00 37.81 224 ARG A O 1
ATOM 1671 N N . GLY A 1 225 ? 11.475 19.031 -6.049 1.00 29.77 225 GLY A N 1
ATOM 1672 C CA . GLY A 1 225 ? 10.109 19.536 -6.145 1.00 29.77 225 GLY A CA 1
ATOM 1673 C C . GLY A 1 225 ? 9.149 18.362 -6.297 1.00 29.77 225 GLY A C 1
ATOM 1674 O O . GLY A 1 225 ? 8.660 18.065 -7.382 1.00 29.77 225 GLY A O 1
ATOM 1675 N N . GLY A 1 226 ? 8.930 17.631 -5.205 1.00 27.78 226 GLY A N 1
ATOM 1676 C CA . GLY A 1 226 ? 7.911 16.601 -5.148 1.00 27.78 226 GLY A CA 1
ATOM 1677 C C . GLY A 1 226 ? 6.547 17.267 -5.238 1.00 27.78 226 GLY A C 1
ATOM 1678 O O . GLY A 1 226 ? 6.095 17.858 -4.260 1.00 27.78 226 GLY A O 1
ATOM 1679 N N . ARG A 1 227 ? 5.871 17.135 -6.386 1.00 29.62 227 ARG A N 1
ATOM 1680 C CA . ARG A 1 227 ? 4.408 17.226 -6.440 1.00 29.62 227 ARG A CA 1
ATOM 1681 C C . ARG A 1 227 ? 3.886 16.239 -5.408 1.00 29.62 227 ARG A C 1
ATOM 1683 O O . ARG A 1 227 ? 4.018 15.028 -5.577 1.00 29.62 227 ARG A O 1
ATOM 1690 N N . GLY A 1 228 ? 3.443 16.780 -4.277 1.00 26.67 228 GLY A N 1
ATOM 1691 C CA . GLY A 1 228 ? 3.190 16.020 -3.071 1.00 26.67 228 GLY A CA 1
ATOM 1692 C C . GLY A 1 228 ? 2.254 14.861 -3.364 1.00 26.67 228 GLY A C 1
ATOM 1693 O O . GLY A 1 228 ? 1.082 15.072 -3.646 1.00 26.67 228 GLY A O 1
ATOM 1694 N N . GLY A 1 229 ? 2.767 13.635 -3.254 1.00 27.31 229 GLY A N 1
ATOM 1695 C CA . GLY A 1 229 ? 2.076 12.585 -2.519 1.00 27.31 229 GLY A CA 1
ATOM 1696 C C . GLY A 1 229 ? 1.941 13.102 -1.091 1.00 27.31 229 GLY A C 1
ATOM 1697 O O . GLY A 1 229 ? 2.938 13.302 -0.414 1.00 27.31 229 GLY A O 1
ATOM 1698 N N . GLY A 1 230 ? 0.767 13.407 -0.562 1.00 29.86 230 GLY A N 1
ATOM 1699 C CA . GLY A 1 230 ? -0.174 12.344 -0.262 1.00 29.86 230 GLY A CA 1
ATOM 1700 C C . GLY A 1 230 ? 0.280 11.468 0.888 1.00 29.86 230 GLY A C 1
ATOM 1701 O O . GLY A 1 230 ? -0.450 10.569 1.264 1.00 29.86 230 GLY A O 1
ATOM 1702 N N . ARG A 1 231 ? 1.444 11.747 1.490 1.00 37.56 231 ARG A N 1
ATOM 1703 C CA . ARG A 1 231 ? 1.575 11.594 2.932 1.00 37.56 231 ARG A CA 1
ATOM 1704 C C . ARG A 1 231 ? 0.376 12.327 3.511 1.00 37.56 231 ARG A C 1
ATOM 1706 O O . ARG A 1 231 ? 0.235 13.512 3.204 1.00 37.56 231 ARG A O 1
ATOM 1713 N N . GLY A 1 232 ? -0.494 11.610 4.230 1.00 38.09 232 GLY A N 1
ATOM 1714 C CA . GLY A 1 232 ? -1.597 12.211 4.977 1.00 38.09 232 GLY A CA 1
ATOM 1715 C C . GLY A 1 232 ? -1.098 13.526 5.552 1.00 38.09 232 GLY A C 1
ATOM 1716 O O . GLY A 1 232 ? -0.021 13.551 6.159 1.00 38.09 232 GLY A O 1
ATOM 1717 N N . GLY A 1 233 ? -1.757 14.616 5.154 1.00 37.16 233 GLY A N 1
ATOM 1718 C CA . GLY A 1 233 ? -1.252 15.959 5.381 1.00 37.16 233 GLY A CA 1
ATOM 1719 C C . GLY A 1 233 ? -0.800 16.091 6.826 1.00 37.16 233 GLY A C 1
ATOM 1720 O O . GLY A 1 233 ? -1.437 15.553 7.732 1.00 37.16 233 GLY A O 1
ATOM 1721 N N . ARG A 1 234 ? 0.325 16.778 7.029 1.00 49.72 234 ARG A N 1
ATOM 1722 C CA . ARG A 1 234 ? 0.714 17.324 8.329 1.00 49.72 234 ARG A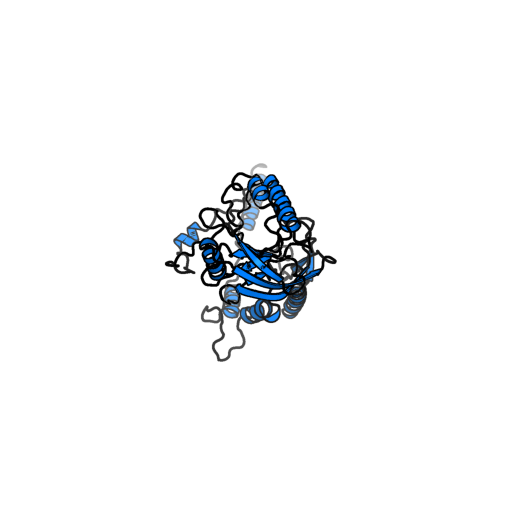 CA 1
ATOM 1723 C C . ARG A 1 234 ? -0.393 18.286 8.785 1.00 49.72 234 ARG A C 1
ATOM 1725 O O . ARG A 1 234 ? -0.276 19.489 8.608 1.00 49.72 234 ARG A O 1
ATOM 1732 N N . GLY A 1 235 ? -1.502 17.739 9.259 1.00 49.69 235 GLY A N 1
ATOM 1733 C CA . GLY A 1 235 ? -2.654 18.450 9.783 1.00 49.69 235 GLY A CA 1
ATOM 1734 C C . GLY A 1 235 ? -2.713 18.256 11.291 1.00 49.69 235 GLY A C 1
ATOM 1735 O O . GLY A 1 235 ? -2.368 17.187 11.798 1.00 49.69 235 GLY A O 1
ATOM 1736 N N . GLY A 1 236 ? -3.119 19.301 12.005 1.00 58.72 236 GLY A N 1
ATOM 1737 C CA . GLY A 1 236 ? -3.214 19.288 13.464 1.00 58.72 236 GLY A CA 1
ATOM 1738 C C . GLY A 1 236 ? -1.870 19.463 14.181 1.00 58.72 236 GLY A C 1
ATOM 1739 O O . GLY A 1 236 ? -0.920 20.036 13.643 1.00 58.72 236 GLY A O 1
ATOM 1740 N N . ALA A 1 237 ? -1.795 18.970 15.420 1.00 61.00 237 ALA A N 1
ATOM 1741 C CA . ALA A 1 237 ? -0.709 19.244 16.372 1.00 61.00 237 ALA A CA 1
ATOM 1742 C C . ALA A 1 237 ? 0.699 18.809 15.905 1.00 61.00 237 ALA A C 1
ATOM 1744 O O . ALA A 1 237 ? 1.702 19.301 16.416 1.00 61.00 237 ALA A O 1
ATOM 1745 N N . ASN A 1 238 ? 0.779 17.934 14.898 1.00 65.19 238 ASN A N 1
ATOM 1746 C CA . ASN A 1 238 ? 2.035 17.386 14.375 1.00 65.19 238 ASN A CA 1
ATOM 1747 C C . ASN A 1 238 ? 2.630 18.203 13.219 1.00 65.19 238 ASN A C 1
ATOM 1749 O O . ASN A 1 238 ? 3.692 17.853 12.701 1.00 65.19 238 ASN A O 1
ATOM 1753 N N . ALA A 1 239 ? 1.966 19.283 12.793 1.00 67.06 239 ALA A N 1
ATOM 1754 C CA . ALA A 1 239 ? 2.434 20.114 11.685 1.00 67.06 239 ALA A CA 1
ATOM 1755 C C . ALA A 1 239 ? 3.763 20.830 11.975 1.00 67.06 239 ALA A C 1
ATOM 1757 O O . ALA A 1 239 ? 4.559 21.027 11.055 1.00 67.06 239 ALA A O 1
ATOM 1758 N N . ASN A 1 240 ? 4.014 21.141 13.249 1.00 75.81 240 ASN A N 1
ATOM 1759 C CA . ASN A 1 240 ? 5.188 21.887 13.706 1.00 75.81 240 ASN A CA 1
ATOM 1760 C C . ASN A 1 240 ? 6.332 20.994 14.219 1.00 75.81 240 ASN A C 1
ATOM 1762 O O . ASN A 1 240 ? 7.372 21.520 14.600 1.00 75.81 240 ASN A O 1
ATOM 1766 N N . MET A 1 241 ? 6.161 19.665 14.239 1.00 81.38 241 MET A N 1
ATOM 1767 C CA . MET A 1 241 ? 7.209 18.744 14.692 1.00 81.38 241 MET A CA 1
ATOM 1768 C C . MET A 1 241 ? 8.349 18.649 13.673 1.00 81.38 241 MET A C 1
ATOM 1770 O O . MET A 1 241 ? 8.128 18.543 12.457 1.00 81.38 241 MET A O 1
ATOM 1774 N N . THR A 1 242 ? 9.577 18.602 14.181 1.00 86.88 242 THR A N 1
ATOM 1775 C CA . THR A 1 242 ? 10.751 18.188 13.405 1.00 86.88 242 THR A CA 1
ATOM 1776 C C . THR A 1 242 ? 10.586 16.740 12.909 1.00 86.88 242 THR A C 1
ATOM 1778 O O . THR A 1 242 ? 9.797 15.966 13.465 1.00 86.88 242 THR A O 1
ATOM 1781 N N . PRO A 1 243 ? 11.288 16.326 11.835 1.00 82.06 243 PRO A N 1
ATOM 1782 C CA . PRO A 1 243 ? 11.269 14.935 11.379 1.00 82.06 243 PRO A CA 1
ATOM 1783 C C . PRO A 1 243 ? 11.610 13.921 12.483 1.00 82.06 243 PRO A C 1
ATOM 1785 O O . PRO A 1 243 ? 10.988 12.858 12.542 1.00 82.06 243 PRO A O 1
ATOM 1788 N N . GLU A 1 244 ? 12.554 14.257 13.359 1.00 84.12 244 GLU A N 1
ATOM 1789 C CA . GLU A 1 244 ? 12.997 13.437 14.486 1.00 84.12 244 GLU A CA 1
ATOM 1790 C C . GLU A 1 244 ? 11.899 13.297 15.550 1.00 84.12 244 GLU A C 1
ATOM 1792 O O . GLU A 1 244 ? 11.574 12.180 15.959 1.00 84.12 244 GLU A O 1
ATOM 1797 N N . GLU A 1 245 ? 11.270 14.405 15.950 1.00 86.12 245 GLU A N 1
ATOM 1798 C CA . GLU A 1 245 ? 10.151 14.405 16.904 1.00 86.12 245 GLU A CA 1
ATOM 1799 C C . GLU A 1 245 ? 8.953 13.622 16.369 1.00 86.12 245 GLU A C 1
ATOM 1801 O O . GLU A 1 245 ? 8.357 12.823 17.093 1.00 86.12 245 GLU A O 1
ATOM 1806 N N . LEU A 1 246 ? 8.631 13.788 15.084 1.00 82.44 246 LEU A N 1
ATOM 1807 C CA . LEU A 1 246 ? 7.554 13.042 14.443 1.00 82.44 246 LEU A CA 1
ATOM 1808 C C . LEU A 1 246 ? 7.851 11.539 14.438 1.00 82.44 246 LEU A C 1
ATOM 1810 O O . LEU A 1 246 ? 6.962 10.737 14.720 1.00 82.44 246 LEU A O 1
ATOM 1814 N N . GLN A 1 247 ? 9.091 11.142 14.147 1.00 82.62 247 GLN A N 1
ATOM 1815 C CA . GLN A 1 247 ? 9.498 9.737 14.172 1.00 82.62 247 GLN A CA 1
ATOM 1816 C C . GLN A 1 247 ? 9.411 9.144 15.587 1.00 82.62 247 GLN A C 1
ATOM 1818 O O . GLN A 1 247 ? 8.951 8.007 15.757 1.00 82.62 247 GLN A O 1
ATOM 1823 N N . ALA A 1 248 ? 9.821 9.907 16.602 1.00 87.06 248 ALA A N 1
ATOM 1824 C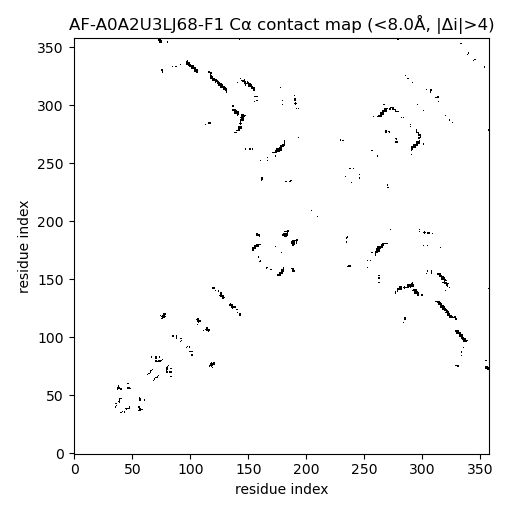 CA . ALA A 1 248 ? 9.706 9.517 18.003 1.00 87.06 248 ALA A CA 1
ATOM 1825 C C . ALA A 1 248 ? 8.234 9.371 18.422 1.00 87.06 248 ALA A C 1
ATOM 1827 O O . ALA A 1 248 ? 7.856 8.340 18.983 1.00 87.06 248 ALA A O 1
ATOM 1828 N N . PHE A 1 249 ? 7.383 10.340 18.068 1.00 89.19 249 PHE A N 1
ATOM 1829 C CA . PHE A 1 249 ? 5.944 10.289 18.327 1.00 89.19 249 PHE A CA 1
ATOM 1830 C C . PHE A 1 249 ? 5.281 9.088 17.645 1.00 89.19 249 PHE A C 1
ATOM 1832 O O . PHE A 1 249 ? 4.572 8.329 18.298 1.00 89.19 249 PHE A O 1
ATOM 1839 N N . GLN A 1 250 ? 5.554 8.854 16.358 1.00 85.88 250 GLN A N 1
ATOM 1840 C CA . GLN A 1 250 ? 5.023 7.706 15.613 1.00 85.88 250 GLN A CA 1
ATOM 1841 C C . GLN A 1 250 ? 5.481 6.373 16.215 1.00 85.88 250 GLN A C 1
ATOM 1843 O O . GLN A 1 250 ? 4.726 5.403 16.258 1.00 85.88 250 GLN A O 1
ATOM 1848 N N . THR A 1 251 ? 6.715 6.304 16.715 1.00 87.19 251 THR A N 1
ATOM 1849 C CA . THR A 1 251 ? 7.207 5.117 17.424 1.00 87.19 251 THR A CA 1
ATOM 1850 C C . THR A 1 251 ? 6.445 4.899 18.724 1.00 87.19 251 THR A C 1
ATOM 1852 O O . THR A 1 251 ? 5.945 3.798 18.940 1.00 87.19 251 THR A O 1
ATOM 1855 N N . LYS A 1 252 ? 6.259 5.952 19.522 1.00 91.44 252 LYS A N 1
ATOM 1856 C CA . LYS A 1 252 ? 5.481 5.893 20.760 1.00 91.44 252 LYS A CA 1
ATOM 1857 C C . LYS A 1 252 ? 4.018 5.521 20.517 1.00 91.44 252 LYS A C 1
ATOM 1859 O O . LYS A 1 252 ? 3.489 4.672 21.224 1.00 91.44 252 LYS A O 1
ATOM 1864 N N . LEU A 1 253 ? 3.386 6.103 19.498 1.00 90.88 253 LEU A N 1
ATOM 1865 C CA . LEU A 1 253 ? 2.006 5.810 19.116 1.00 90.88 253 LEU A CA 1
ATOM 1866 C C . LEU A 1 253 ? 1.826 4.339 18.753 1.00 90.88 253 LEU A C 1
ATOM 1868 O O . LEU A 1 253 ? 0.863 3.718 19.185 1.00 90.88 253 LEU A O 1
ATOM 1872 N N . ARG A 1 254 ? 2.762 3.761 17.996 1.00 88.25 254 ARG A N 1
ATOM 1873 C CA . ARG A 1 254 ? 2.703 2.336 17.649 1.00 88.25 254 ARG A CA 1
ATOM 1874 C C . ARG A 1 254 ? 2.782 1.440 18.876 1.00 88.25 254 ARG A C 1
ATOM 1876 O O . ARG A 1 254 ? 1.975 0.521 18.976 1.00 88.25 254 ARG A O 1
ATOM 1883 N N . SER A 1 255 ? 3.713 1.717 19.792 1.00 91.19 255 SER A N 1
ATOM 1884 C CA . SER A 1 255 ? 3.796 0.984 21.058 1.00 91.19 255 SER A CA 1
ATOM 1885 C C . SER A 1 255 ? 2.501 1.130 21.851 1.00 91.19 255 SER A C 1
ATOM 1887 O O . SER A 1 255 ? 1.900 0.127 22.200 1.00 91.19 255 SER A O 1
ATOM 1889 N N . PHE A 1 256 ? 1.997 2.357 22.010 1.00 94.19 256 PHE A N 1
ATOM 1890 C CA . PHE A 1 256 ? 0.751 2.632 22.725 1.00 94.19 256 PHE A CA 1
ATOM 1891 C C . PHE A 1 256 ? -0.440 1.841 22.169 1.00 94.19 256 PHE A C 1
ATOM 1893 O O . PHE A 1 256 ? -1.097 1.119 22.908 1.00 94.19 256 PHE A O 1
ATOM 1900 N N . VAL A 1 257 ? -0.705 1.923 20.860 1.00 93.00 257 VAL A N 1
ATOM 1901 C CA . VAL A 1 257 ? -1.852 1.235 20.238 1.00 93.00 257 VAL A CA 1
ATOM 1902 C C . VAL A 1 257 ? -1.720 -0.291 20.363 1.00 93.00 257 VAL A C 1
ATOM 1904 O O . VAL A 1 257 ? -2.722 -0.984 20.544 1.00 93.00 257 VAL A O 1
ATOM 1907 N N . LYS A 1 258 ? -0.492 -0.822 20.296 1.00 91.50 258 LYS A N 1
ATOM 1908 C CA . LYS A 1 258 ? -0.215 -2.249 20.497 1.00 91.50 258 LYS A CA 1
ATOM 1909 C C . LYS A 1 258 ? -0.439 -2.675 21.952 1.00 91.50 258 LYS A C 1
ATOM 1911 O O . LYS A 1 258 ? -1.133 -3.662 22.181 1.00 91.50 258 LYS A O 1
ATOM 1916 N N . ASP A 1 259 ? 0.096 -1.922 22.909 1.00 94.81 259 ASP A N 1
ATOM 1917 C CA . ASP A 1 259 ? 0.017 -2.208 24.348 1.00 94.81 259 ASP A CA 1
ATOM 1918 C C . ASP A 1 259 ? -1.419 -2.085 24.881 1.00 94.81 259 ASP A C 1
ATOM 1920 O O . ASP A 1 259 ? -1.839 -2.862 25.738 1.00 94.81 259 ASP A O 1
ATOM 1924 N N . GLU A 1 260 ? -2.211 -1.176 24.310 1.00 96.44 260 GLU A N 1
ATOM 1925 C CA . GLU A 1 260 ? -3.647 -1.063 24.574 1.00 96.44 260 GLU A CA 1
ATOM 1926 C C . GLU A 1 260 ? -4.440 -2.320 24.174 1.00 96.44 260 GLU A C 1
ATOM 1928 O O . GLU A 1 260 ? -5.561 -2.522 24.643 1.00 96.44 260 GLU A O 1
ATOM 1933 N N . GLY A 1 261 ? -3.890 -3.175 23.306 1.00 96.12 261 GLY A N 1
ATOM 1934 C CA . GLY A 1 261 ? -4.571 -4.368 22.809 1.00 96.12 261 GLY A CA 1
ATOM 1935 C C . GLY A 1 261 ? -5.639 -4.061 21.758 1.00 96.12 261 GLY A C 1
ATOM 1936 O O . GLY A 1 261 ? -6.692 -4.707 21.746 1.00 96.12 261 GLY A O 1
ATOM 1937 N N . VAL A 1 262 ? -5.392 -3.071 20.895 1.00 97.75 262 VAL A N 1
ATOM 1938 C CA . VAL A 1 262 ? -6.204 -2.827 19.691 1.00 97.75 262 VAL A CA 1
ATOM 1939 C C . VAL A 1 262 ? -6.146 -4.050 18.776 1.00 97.75 262 VAL A C 1
ATOM 1941 O O . VAL A 1 262 ? -5.101 -4.682 18.649 1.00 97.75 262 VAL A O 1
ATOM 1944 N N . LEU A 1 263 ? -7.266 -4.395 18.135 1.00 97.69 263 LEU A N 1
ATOM 1945 C CA . LEU A 1 263 ? -7.330 -5.540 17.218 1.00 97.69 263 LEU A CA 1
ATOM 1946 C C . LEU A 1 263 ? -6.740 -5.209 15.847 1.00 97.69 263 LEU A C 1
ATOM 1948 O O . LEU A 1 263 ? -5.977 -5.996 15.295 1.00 97.69 263 LEU A O 1
ATOM 1952 N N . LEU A 1 264 ? -7.116 -4.054 15.295 1.00 96.56 264 LEU A N 1
ATOM 1953 C CA . LEU A 1 264 ? -6.595 -3.521 14.039 1.00 96.56 264 LEU A CA 1
ATOM 1954 C C . LEU A 1 264 ? -6.928 -2.031 13.893 1.00 96.56 264 LEU A C 1
ATOM 1956 O O . LEU A 1 264 ? -7.835 -1.518 14.558 1.00 96.56 264 LEU A O 1
ATOM 1960 N N . THR A 1 265 ? -6.230 -1.352 12.987 1.00 95.94 265 THR A N 1
ATOM 1961 C CA . THR A 1 265 ? -6.546 0.023 12.584 1.00 95.94 265 THR A CA 1
ATOM 1962 C C . THR A 1 265 ? -7.131 0.078 11.175 1.00 95.94 265 THR A C 1
ATOM 1964 O O . THR A 1 265 ? -6.711 -0.637 10.264 1.00 95.94 265 THR A O 1
ATOM 1967 N N . LEU A 1 266 ? -8.111 0.956 10.991 1.00 95.12 266 LEU A N 1
ATOM 1968 C CA . LEU A 1 266 ? -8.738 1.257 9.715 1.00 95.12 266 LEU A CA 1
ATOM 1969 C C . LEU A 1 266 ? -8.452 2.700 9.338 1.00 95.12 266 LEU A C 1
ATOM 1971 O O . LEU A 1 266 ? -8.760 3.627 10.089 1.00 95.12 266 LEU A O 1
ATOM 1975 N N . GLN A 1 267 ? -7.939 2.875 8.132 1.00 91.12 267 GLN A N 1
ATOM 1976 C CA . GLN A 1 267 ? -7.804 4.182 7.513 1.00 91.12 267 GLN A CA 1
ATOM 1977 C C . GLN A 1 267 ? -8.606 4.205 6.219 1.00 91.12 267 GLN A C 1
ATOM 1979 O O . GLN A 1 267 ? -8.574 3.263 5.432 1.00 91.12 267 GLN A O 1
ATOM 1984 N N . ALA A 1 268 ? -9.324 5.290 5.981 1.00 88.50 268 ALA A N 1
ATOM 1985 C CA . ALA A 1 268 ? -9.699 5.658 4.634 1.00 88.50 268 ALA A CA 1
ATOM 1986 C C . ALA A 1 268 ? -8.494 6.216 3.884 1.00 88.50 268 ALA A C 1
ATOM 1988 O O . ALA A 1 268 ? -7.665 6.960 4.420 1.00 88.50 268 ALA A O 1
ATOM 1989 N N . THR A 1 269 ? -8.430 5.869 2.611 1.00 71.38 269 THR A N 1
ATOM 1990 C CA . THR A 1 269 ? -7.401 6.334 1.696 1.00 71.38 269 THR A CA 1
ATOM 1991 C C . THR A 1 269 ? -7.592 7.828 1.457 1.00 71.38 269 THR A C 1
ATOM 1993 O O . THR A 1 269 ? -8.548 8.223 0.802 1.00 71.38 269 THR A O 1
ATOM 1996 N N . ALA A 1 270 ? -6.680 8.667 1.954 1.00 59.34 270 ALA A N 1
ATOM 1997 C CA . ALA A 1 270 ? -6.816 10.134 1.956 1.00 59.34 270 ALA A CA 1
ATOM 1998 C C . ALA A 1 270 ? -6.923 10.802 0.564 1.00 59.34 270 ALA A C 1
ATOM 2000 O O . ALA A 1 270 ? -7.055 12.016 0.469 1.00 59.34 270 ALA A O 1
ATOM 2001 N N . ARG A 1 271 ? -6.792 10.023 -0.514 1.00 68.44 271 ARG A N 1
ATOM 2002 C CA . ARG A 1 271 ? -6.907 10.443 -1.923 1.00 68.44 271 ARG A CA 1
ATOM 2003 C C . ARG A 1 271 ? -7.867 9.579 -2.731 1.00 68.44 271 ARG A C 1
ATOM 2005 O O . ARG A 1 271 ? -7.994 9.776 -3.933 1.00 68.44 271 ARG A O 1
ATOM 2012 N N . GLY A 1 272 ? -8.418 8.549 -2.098 1.00 71.31 272 GLY A N 1
ATOM 2013 C CA . GLY A 1 272 ? -9.286 7.595 -2.757 1.00 71.31 272 GLY A CA 1
ATOM 2014 C C . GLY A 1 272 ? -10.715 8.084 -2.697 1.00 71.31 272 GLY A C 1
ATOM 2015 O O . GLY A 1 272 ? -11.270 8.236 -1.613 1.00 71.31 272 GLY A O 1
ATOM 2016 N N . GLU A 1 273 ? -11.283 8.322 -3.869 1.00 76.50 273 GLU A N 1
ATOM 2017 C CA . GLU A 1 273 ? -12.673 8.709 -4.069 1.00 76.50 273 GLU A CA 1
ATOM 2018 C C . GLU A 1 273 ? -13.259 7.842 -5.186 1.00 76.50 273 GLU A C 1
ATOM 2020 O O . GLU A 1 273 ? -12.519 7.277 -6.005 1.00 76.50 273 GLU A O 1
ATOM 2025 N N . SER A 1 274 ? -14.587 7.744 -5.241 1.00 83.12 274 SER A N 1
ATOM 2026 C CA . SER A 1 274 ? -15.301 6.989 -6.279 1.00 83.12 274 SER A CA 1
ATOM 2027 C C . SER A 1 274 ? -14.871 5.516 -6.335 1.00 83.12 274 SER A C 1
ATOM 2029 O O . SER A 1 274 ? -14.702 4.946 -7.412 1.00 83.12 274 SER A O 1
ATOM 2031 N N . GLY A 1 275 ? -14.646 4.906 -5.167 1.00 81.88 275 GLY A N 1
ATOM 2032 C CA . GLY A 1 275 ? -14.189 3.517 -5.043 1.00 81.88 275 GLY A CA 1
ATOM 2033 C C . GLY A 1 275 ? -12.696 3.282 -5.312 1.00 81.88 275 GLY A C 1
ATOM 2034 O O . GLY A 1 275 ? -12.249 2.136 -5.255 1.00 81.88 275 GLY A O 1
ATOM 2035 N N . THR A 1 276 ? -11.905 4.331 -5.564 1.00 84.94 276 THR A N 1
ATOM 2036 C CA . THR A 1 276 ? -10.448 4.198 -5.719 1.00 84.94 276 THR A CA 1
ATOM 2037 C C . THR A 1 276 ? -9.795 3.932 -4.367 1.00 84.94 276 THR A C 1
ATOM 2039 O O . THR A 1 276 ? -9.994 4.687 -3.418 1.00 84.94 276 THR A O 1
ATOM 2042 N N . LEU A 1 277 ? -8.964 2.894 -4.290 1.00 85.56 277 LEU A N 1
ATOM 2043 C CA . LEU A 1 277 ? -8.150 2.588 -3.118 1.00 85.56 277 LEU A CA 1
ATOM 2044 C C . LEU A 1 277 ? -6.682 2.895 -3.381 1.00 85.56 277 LEU A C 1
ATOM 2046 O O . LEU A 1 277 ? -6.140 2.584 -4.437 1.00 85.56 277 LEU A O 1
ATOM 2050 N N . PHE A 1 278 ? -6.023 3.440 -2.368 1.00 82.81 278 PHE A N 1
ATOM 2051 C CA . PHE A 1 278 ? -4.580 3.578 -2.326 1.00 82.81 278 PHE A CA 1
ATOM 2052 C C . PHE A 1 278 ? -4.023 2.680 -1.232 1.00 82.81 278 PHE A C 1
ATOM 2054 O O . PHE A 1 278 ? -4.359 2.826 -0.057 1.00 82.81 278 PHE A O 1
ATOM 2061 N N . GLY A 1 279 ? -3.145 1.763 -1.626 1.00 75.44 279 GLY A N 1
ATOM 2062 C CA . GLY A 1 279 ? -2.302 1.054 -0.681 1.00 75.44 279 GLY A CA 1
ATOM 2063 C C . GLY A 1 279 ? -1.344 2.008 0.037 1.00 75.44 279 GLY A C 1
ATOM 2064 O O . GLY A 1 279 ? -1.146 3.168 -0.330 1.00 75.44 279 GLY A O 1
ATOM 2065 N N . GLY A 1 280 ? -0.715 1.488 1.076 1.00 82.75 280 GLY A N 1
ATOM 2066 C CA . GLY A 1 280 ? 0.366 2.151 1.786 1.00 82.75 280 GLY A CA 1
ATOM 2067 C C . GLY A 1 280 ? 1.263 1.103 2.417 1.00 82.75 280 GLY A C 1
ATOM 2068 O O . GLY A 1 280 ? 1.011 -0.092 2.278 1.00 82.75 280 GLY A O 1
ATOM 2069 N N . GLY A 1 281 ? 2.297 1.542 3.126 1.00 84.12 281 GLY A N 1
ATOM 2070 C CA . GLY A 1 281 ? 3.173 0.652 3.881 1.00 84.12 281 GLY A CA 1
ATOM 2071 C C . GLY A 1 281 ? 3.191 1.005 5.358 1.00 84.12 281 GLY A C 1
ATOM 2072 O O . GLY A 1 281 ? 3.138 2.183 5.721 1.00 84.12 281 GLY A O 1
ATOM 2073 N N . ALA A 1 282 ? 3.304 -0.013 6.205 1.00 81.06 282 ALA A N 1
ATOM 2074 C CA . ALA A 1 282 ? 3.575 0.162 7.619 1.00 81.06 282 ALA A CA 1
ATOM 2075 C C . ALA A 1 282 ? 4.905 0.910 7.825 1.00 81.06 282 ALA A C 1
ATOM 2077 O O . ALA A 1 282 ? 5.864 0.762 7.064 1.00 81.06 282 ALA A O 1
ATOM 2078 N N . GLN A 1 283 ? 4.964 1.721 8.883 1.00 74.00 283 GLN A N 1
ATOM 2079 C CA . GLN A 1 283 ? 6.111 2.591 9.172 1.00 74.00 283 GLN A CA 1
ATOM 2080 C C . GLN A 1 283 ? 7.413 1.808 9.417 1.00 74.00 283 GLN A C 1
ATOM 2082 O O . GLN A 1 283 ? 8.472 2.227 8.958 1.00 74.00 283 GLN A O 1
ATOM 2087 N N . ASN A 1 284 ? 7.352 0.680 10.138 1.00 81.75 284 ASN A N 1
ATOM 2088 C CA . ASN A 1 284 ? 8.490 -0.230 10.298 1.00 81.75 284 ASN A CA 1
ATOM 2089 C C . ASN A 1 284 ? 8.213 -1.511 9.522 1.00 81.75 284 ASN A C 1
ATOM 2091 O O . ASN A 1 284 ? 7.465 -2.365 9.981 1.00 81.75 284 ASN A O 1
ATOM 2095 N N . ARG A 1 285 ? 8.841 -1.637 8.358 1.00 85.62 285 ARG A N 1
ATOM 2096 C CA . ARG A 1 285 ? 8.642 -2.765 7.445 1.00 85.62 285 ARG A CA 1
ATOM 2097 C C . ARG A 1 285 ? 9.172 -4.086 8.003 1.00 85.62 285 ARG A C 1
ATOM 2099 O O . ARG A 1 285 ? 8.662 -5.135 7.642 1.00 85.62 285 ARG A O 1
ATOM 2106 N N . MET A 1 286 ? 10.175 -4.021 8.882 1.00 84.44 286 MET A N 1
ATOM 2107 C CA . MET A 1 286 ? 10.839 -5.187 9.477 1.00 84.44 286 MET A CA 1
ATOM 2108 C C . MET A 1 286 ? 10.100 -5.764 10.686 1.00 84.44 286 MET A C 1
ATOM 2110 O O . MET A 1 286 ? 10.422 -6.867 11.119 1.00 84.44 286 MET A O 1
ATOM 2114 N N . ASP A 1 287 ? 9.133 -5.037 11.251 1.00 86.00 287 ASP A N 1
ATOM 2115 C CA . ASP A 1 287 ? 8.346 -5.541 12.373 1.00 86.00 287 ASP A CA 1
ATOM 2116 C C . ASP A 1 287 ? 7.249 -6.489 11.871 1.00 86.00 287 ASP A C 1
ATOM 2118 O O . ASP A 1 287 ? 6.163 -6.069 11.472 1.00 86.00 287 ASP A O 1
ATOM 2122 N N . THR A 1 288 ? 7.528 -7.790 11.924 1.00 86.19 288 THR A N 1
ATOM 2123 C CA . THR A 1 288 ? 6.572 -8.857 11.579 1.00 86.19 288 THR A CA 1
ATOM 2124 C C . THR A 1 288 ? 5.388 -8.935 12.549 1.00 86.19 288 THR A C 1
ATOM 2126 O O . THR A 1 288 ? 4.405 -9.621 12.279 1.00 86.19 288 THR A O 1
ATOM 2129 N N . THR A 1 289 ? 5.457 -8.205 13.666 1.00 87.31 289 THR A N 1
ATOM 2130 C CA . THR A 1 289 ? 4.417 -8.100 14.695 1.00 87.31 289 THR A CA 1
ATOM 2131 C C . THR A 1 289 ? 3.701 -6.749 14.666 1.00 87.31 289 THR A C 1
ATOM 2133 O O . THR A 1 289 ? 3.079 -6.352 15.659 1.00 87.31 289 THR A O 1
ATOM 2136 N N . ASN A 1 290 ? 3.797 -6.024 13.543 1.00 90.75 290 ASN A N 1
ATOM 2137 C CA . ASN A 1 290 ? 2.998 -4.830 13.300 1.00 90.75 290 ASN A CA 1
ATOM 2138 C C . ASN A 1 290 ? 1.518 -5.133 13.554 1.00 90.75 290 ASN A C 1
ATOM 2140 O O . ASN A 1 290 ? 0.989 -6.126 13.058 1.00 90.75 290 ASN A O 1
ATOM 2144 N N . LEU A 1 291 ? 0.836 -4.233 14.264 1.00 93.88 291 LEU A N 1
ATOM 2145 C CA . LEU A 1 291 ? -0.618 -4.282 14.388 1.00 93.88 291 LEU A CA 1
ATOM 2146 C C . LEU A 1 291 ? -1.256 -4.371 12.985 1.00 93.88 291 LEU A C 1
ATOM 2148 O O . LEU A 1 291 ? -0.810 -3.625 12.101 1.00 93.88 291 LEU A O 1
ATOM 2152 N N . PRO A 1 292 ? -2.272 -5.229 12.770 1.00 96.00 292 PRO A N 1
ATOM 2153 C CA . PRO A 1 292 ? -2.995 -5.283 11.507 1.00 96.00 292 PRO A CA 1
ATOM 2154 C C . PRO A 1 292 ? -3.600 -3.919 11.152 1.00 96.00 292 PRO A C 1
ATOM 2156 O O . PRO A 1 292 ? -4.213 -3.258 11.991 1.00 96.00 292 PRO A O 1
ATOM 2159 N N . GLN A 1 293 ? -3.418 -3.476 9.911 1.00 95.06 293 GLN A N 1
ATOM 2160 C CA . GLN A 1 293 ? -3.926 -2.199 9.411 1.00 95.06 293 GLN A CA 1
ATOM 2161 C C . GLN A 1 293 ? -4.480 -2.387 8.009 1.00 95.06 293 GLN A C 1
ATOM 2163 O O . GLN A 1 293 ? -3.843 -2.999 7.147 1.00 95.06 293 GLN A O 1
ATOM 2168 N N . VAL A 1 294 ? -5.648 -1.809 7.762 1.00 95.50 294 VAL A N 1
ATOM 2169 C CA . VAL A 1 294 ? -6.342 -1.920 6.480 1.00 95.50 294 VAL A CA 1
ATOM 2170 C C . VAL A 1 294 ? -6.686 -0.530 5.978 1.00 95.50 294 VAL A C 1
ATOM 2172 O O . VAL A 1 294 ? -7.216 0.302 6.715 1.00 95.50 294 VAL A O 1
ATOM 2175 N N . SER A 1 295 ? -6.392 -0.294 4.704 1.00 93.81 295 SER A N 1
ATOM 2176 C CA . SER A 1 295 ? -6.920 0.851 3.974 1.00 93.81 295 SER A CA 1
ATOM 2177 C C . SER A 1 295 ? -8.254 0.463 3.349 1.00 93.81 295 SER A C 1
ATOM 2179 O O . SER A 1 295 ? -8.310 -0.486 2.572 1.00 93.81 295 SER A O 1
ATOM 2181 N N . ILE A 1 296 ? -9.329 1.157 3.702 1.00 94.50 296 ILE A N 1
ATOM 2182 C CA . ILE A 1 296 ? -10.683 0.901 3.196 1.00 94.50 296 ILE A CA 1
ATOM 2183 C C . ILE A 1 296 ? -11.165 2.072 2.341 1.00 94.50 296 ILE A C 1
ATOM 2185 O O . ILE A 1 296 ? -10.598 3.167 2.388 1.00 94.50 296 ILE A O 1
ATOM 2189 N N . THR A 1 297 ? -12.214 1.840 1.554 1.00 93.25 297 THR A N 1
ATOM 2190 C CA . THR A 1 297 ? -12.801 2.891 0.713 1.00 93.25 297 THR A CA 1
ATOM 2191 C C . THR A 1 297 ? -13.331 4.018 1.592 1.00 93.25 297 THR A C 1
ATOM 2193 O O . THR A 1 297 ? -13.848 3.781 2.694 1.00 93.25 297 THR A O 1
ATOM 2196 N N . ALA A 1 298 ? -13.199 5.258 1.121 1.00 92.06 298 ALA A N 1
ATOM 2197 C CA . ALA A 1 298 ? -13.645 6.412 1.889 1.00 92.06 298 ALA A CA 1
ATOM 2198 C C . ALA A 1 298 ? -15.162 6.372 2.133 1.00 92.06 298 ALA A C 1
ATOM 2200 O O . ALA A 1 298 ? -15.637 6.761 3.197 1.00 92.06 298 ALA A O 1
ATOM 2201 N N . GLU A 1 299 ? -15.927 5.812 1.201 1.00 92.31 299 GLU A N 1
ATOM 2202 C CA . GLU A 1 299 ? -17.372 5.636 1.295 1.00 92.31 299 GLU A CA 1
ATOM 2203 C C . GLU A 1 299 ? -17.758 4.689 2.444 1.00 92.31 299 GLU A C 1
ATOM 2205 O O . GLU A 1 299 ? -18.662 4.998 3.231 1.00 92.31 299 GLU A O 1
ATOM 2210 N N . HIS A 1 300 ? -17.054 3.559 2.586 1.00 95.25 300 HIS A N 1
ATOM 2211 C CA . HIS A 1 300 ? -17.295 2.609 3.675 1.00 95.25 300 HIS A CA 1
ATOM 2212 C C . HIS A 1 300 ? -16.835 3.169 5.020 1.00 95.25 300 HIS A C 1
ATOM 2214 O O . HIS A 1 300 ? -17.565 3.056 6.009 1.00 95.25 300 HIS A O 1
ATOM 2220 N N . TYR A 1 301 ? -15.670 3.820 5.051 1.00 95.50 301 TYR A N 1
ATOM 2221 C CA . TYR A 1 301 ? -15.178 4.510 6.240 1.00 95.50 301 TYR A CA 1
ATOM 2222 C C . TYR A 1 301 ? -16.175 5.565 6.719 1.00 95.50 301 TYR A C 1
ATOM 2224 O O . TYR A 1 301 ? -16.560 5.565 7.885 1.00 95.50 301 TYR A O 1
ATOM 2232 N N . ASN A 1 302 ? -16.669 6.408 5.812 1.00 94.88 302 ASN A N 1
ATOM 2233 C CA . ASN A 1 302 ? -17.619 7.468 6.127 1.00 94.88 302 ASN A CA 1
ATOM 2234 C C . ASN A 1 302 ? -18.941 6.930 6.661 1.00 94.88 302 ASN A C 1
ATOM 2236 O O . ASN A 1 302 ? -19.530 7.534 7.555 1.00 94.88 302 ASN A O 1
ATOM 2240 N N . ARG A 1 303 ? -19.425 5.797 6.141 1.00 96.56 303 ARG A N 1
ATOM 2241 C CA . ARG A 1 303 ? -20.620 5.156 6.698 1.00 96.56 303 ARG A CA 1
ATOM 2242 C C . ARG A 1 303 ? -20.393 4.736 8.149 1.00 96.56 303 ARG A C 1
ATOM 2244 O O . ARG A 1 303 ? -21.244 5.030 8.982 1.00 96.56 303 ARG A O 1
ATOM 2251 N N . ILE A 1 304 ? -19.267 4.086 8.446 1.00 97.94 304 ILE A N 1
ATOM 2252 C CA . ILE A 1 304 ? -18.923 3.665 9.812 1.00 97.94 304 ILE A CA 1
ATOM 2253 C C . ILE A 1 304 ? -18.760 4.890 10.719 1.00 97.94 304 ILE A C 1
ATOM 2255 O O . ILE A 1 304 ? -19.366 4.945 11.784 1.00 97.94 304 ILE A O 1
ATOM 2259 N N . ALA A 1 305 ? -18.003 5.895 10.277 1.00 96.81 305 ALA A N 1
ATOM 2260 C CA . ALA A 1 305 ? -17.756 7.113 11.039 1.00 96.81 305 ALA A CA 1
ATOM 2261 C C . ALA A 1 305 ? -19.058 7.858 11.374 1.00 96.81 305 ALA A C 1
ATOM 2263 O O . ALA A 1 305 ? -19.273 8.188 12.535 1.00 96.81 305 ALA A O 1
ATOM 2264 N N . ARG A 1 306 ? -19.975 8.028 10.409 1.00 97.19 306 ARG A N 1
ATOM 2265 C CA . ARG A 1 306 ? -21.289 8.647 10.663 1.00 97.19 306 ARG A CA 1
ATOM 2266 C C . ARG A 1 306 ? -22.121 7.858 11.672 1.00 97.19 306 ARG A C 1
ATOM 2268 O O . ARG A 1 306 ? -22.747 8.456 12.536 1.00 97.19 306 ARG A O 1
ATOM 2275 N N . LEU A 1 307 ? -22.138 6.524 11.592 1.00 98.56 307 LEU A N 1
ATOM 2276 C CA . LEU A 1 307 ? -22.845 5.704 12.587 1.00 98.56 307 LEU A CA 1
ATOM 2277 C C . LEU A 1 307 ? -22.303 5.966 13.999 1.00 98.56 307 LEU A C 1
ATOM 2279 O O . LEU A 1 307 ? -23.087 6.188 14.920 1.00 98.56 307 LEU A O 1
ATOM 2283 N N . LEU A 1 308 ? -20.977 6.021 14.145 1.00 98.00 308 LEU A N 1
ATOM 2284 C CA . LEU A 1 308 ? -20.320 6.308 15.420 1.00 98.00 308 LEU A CA 1
ATOM 2285 C C . LEU A 1 308 ? -20.608 7.734 15.923 1.00 98.00 308 LEU A C 1
ATOM 2287 O O . LEU A 1 308 ? -20.885 7.903 17.107 1.00 98.00 308 LEU A O 1
ATOM 2291 N N . GLU A 1 309 ? -20.619 8.745 15.048 1.00 96.00 309 GLU A N 1
ATOM 2292 C CA . GLU A 1 309 ? -20.996 10.127 15.406 1.00 96.00 309 GLU A CA 1
ATOM 2293 C C . GLU A 1 309 ? -22.450 10.246 15.880 1.00 96.00 309 GLU A C 1
ATOM 2295 O O . GLU A 1 309 ? -22.762 11.050 16.758 1.00 96.00 309 GLU A O 1
ATOM 2300 N N . HIS A 1 310 ? -23.337 9.406 15.348 1.00 97.75 310 HIS A N 1
ATOM 2301 C CA . HIS A 1 310 ? -24.729 9.305 15.783 1.00 97.75 310 HIS A CA 1
ATOM 2302 C C . HIS A 1 310 ? -24.929 8.352 16.976 1.00 97.75 310 HIS A C 1
ATOM 2304 O O . HIS A 1 310 ? -26.065 7.997 17.290 1.00 97.75 310 HIS A O 1
ATOM 2310 N N . ASN A 1 311 ? -23.852 7.962 17.669 1.00 97.69 311 ASN A N 1
ATOM 2311 C CA . ASN A 1 311 ? -23.864 7.055 18.823 1.00 97.69 311 ASN A CA 1
ATOM 2312 C C . ASN A 1 311 ? -24.501 5.684 18.530 1.00 97.69 311 ASN A C 1
ATOM 2314 O O . ASN A 1 311 ? -25.030 5.035 19.433 1.00 97.69 311 ASN A O 1
ATOM 2318 N N . VAL A 1 312 ? -24.455 5.228 17.276 1.00 98.44 312 VAL A N 1
ATOM 2319 C CA . VAL A 1 312 ? -24.887 3.882 16.896 1.00 98.44 312 VAL A CA 1
ATOM 2320 C C . VAL A 1 312 ? -23.697 2.934 17.062 1.00 98.44 312 VAL A C 1
ATOM 2322 O O . VAL A 1 312 ? -22.676 3.133 16.399 1.00 98.44 312 VAL A O 1
ATOM 2325 N N . PRO A 1 313 ? -23.790 1.896 17.915 1.00 98.19 313 PRO A N 1
ATOM 2326 C CA . PRO A 1 313 ? -22.720 0.918 18.062 1.00 98.19 313 PRO A CA 1
ATOM 2327 C C . PRO A 1 313 ? -22.436 0.204 16.740 1.00 98.19 313 PRO A C 1
ATOM 232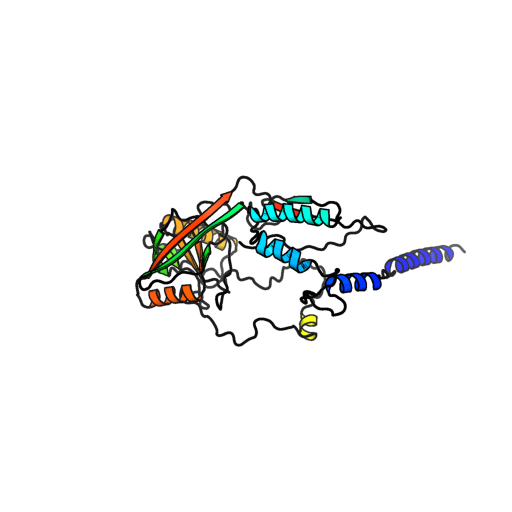9 O O . PRO A 1 313 ? -23.354 -0.251 16.056 1.00 98.19 313 PRO A O 1
ATOM 2332 N N . VAL A 1 314 ? -21.155 0.085 16.396 1.00 98.81 314 VAL A N 1
ATOM 2333 C CA . VAL A 1 314 ? -20.700 -0.613 15.192 1.00 98.81 314 VAL A CA 1
ATOM 2334 C C . VAL A 1 314 ? -19.770 -1.745 15.596 1.00 98.81 314 VAL A C 1
ATOM 2336 O O . VAL A 1 314 ? -18.784 -1.511 16.296 1.00 98.81 314 VAL A O 1
ATOM 2339 N N . LYS A 1 315 ? -20.040 -2.957 15.108 1.00 98.75 315 LYS A N 1
ATOM 2340 C CA . LYS A 1 315 ? -19.103 -4.084 15.199 1.00 98.75 315 LYS A CA 1
ATOM 2341 C C . LYS A 1 315 ? -18.605 -4.455 13.821 1.00 98.75 315 LYS A C 1
ATOM 2343 O O . LYS A 1 315 ? -19.393 -4.601 12.884 1.00 98.75 315 LYS A O 1
ATOM 2348 N N . LEU A 1 316 ? -17.297 -4.639 13.721 1.00 98.81 316 LEU A N 1
ATOM 2349 C CA . LEU A 1 316 ? -16.625 -5.049 12.499 1.00 98.81 316 LEU A CA 1
ATOM 2350 C C . LEU A 1 316 ? -15.925 -6.384 12.732 1.00 98.81 316 LEU A C 1
ATOM 2352 O O . LEU A 1 316 ? -15.460 -6.659 13.839 1.00 98.81 316 LEU A O 1
ATOM 2356 N N . THR A 1 317 ? -15.841 -7.190 11.683 1.00 98.62 317 THR A N 1
ATOM 2357 C CA . THR A 1 317 ? -15.101 -8.450 11.666 1.00 98.62 317 THR A CA 1
ATOM 2358 C C . THR A 1 317 ? -14.069 -8.437 10.548 1.00 98.62 317 THR A C 1
ATOM 2360 O O . THR A 1 317 ? -14.352 -7.919 9.464 1.00 98.62 317 THR A O 1
ATOM 2363 N N . PHE A 1 318 ? -12.882 -8.981 10.812 1.00 98.69 318 PHE A N 1
ATOM 2364 C CA . PHE A 1 318 ? -11.793 -9.093 9.845 1.00 98.69 318 PHE A CA 1
ATOM 2365 C C . PHE A 1 318 ? -11.032 -10.412 10.007 1.00 98.69 318 PHE A C 1
ATOM 2367 O O . PHE A 1 318 ? -10.803 -10.862 11.126 1.00 98.69 318 PHE A O 1
ATOM 2374 N N . ASP A 1 319 ? -10.598 -10.998 8.893 1.00 98.44 319 ASP A N 1
ATOM 2375 C CA . ASP A 1 319 ? -9.588 -12.067 8.835 1.00 98.44 319 ASP A CA 1
ATOM 2376 C C . ASP A 1 319 ? -8.528 -11.644 7.808 1.00 98.44 319 ASP A C 1
ATOM 2378 O O . ASP A 1 319 ? -8.838 -11.482 6.624 1.00 98.44 319 ASP A O 1
ATOM 2382 N N . ILE A 1 320 ? -7.305 -11.390 8.275 1.00 98.12 320 ILE A N 1
ATOM 2383 C CA . ILE A 1 320 ? -6.183 -10.861 7.498 1.00 98.12 320 ILE A CA 1
ATOM 2384 C C . ILE A 1 320 ? -5.026 -11.849 7.602 1.00 98.12 320 ILE A C 1
ATOM 2386 O O . ILE A 1 320 ? -4.523 -12.106 8.696 1.00 98.12 320 ILE A O 1
ATOM 2390 N N . LYS A 1 321 ? -4.561 -12.347 6.455 1.00 97.38 321 LYS A N 1
ATOM 2391 C CA . LYS A 1 321 ? -3.465 -13.316 6.362 1.00 97.38 321 LYS A CA 1
ATOM 2392 C C . LYS A 1 321 ? -2.329 -12.734 5.543 1.00 97.38 321 LYS A C 1
ATOM 2394 O O . LYS A 1 321 ? -2.467 -12.497 4.342 1.00 97.38 321 LYS A O 1
ATOM 2399 N N . THR A 1 322 ? -1.205 -12.528 6.207 1.00 96.19 322 THR A N 1
ATOM 2400 C CA . THR A 1 322 ? 0.026 -11.978 5.648 1.00 96.19 322 THR A CA 1
ATOM 2401 C C . THR A 1 322 ? 1.189 -12.917 5.923 1.00 96.19 322 THR A C 1
ATOM 2403 O O . THR A 1 322 ? 1.202 -13.640 6.919 1.00 96.19 322 THR A O 1
ATOM 2406 N N . GLN A 1 323 ? 2.167 -12.929 5.026 1.00 95.06 323 GLN A N 1
ATOM 2407 C CA . GLN A 1 323 ? 3.394 -13.703 5.187 1.00 95.06 323 GLN A CA 1
ATOM 2408 C C . GLN A 1 323 ? 4.590 -12.769 5.091 1.00 95.06 323 GLN A C 1
ATOM 2410 O O . GLN A 1 323 ? 4.586 -11.839 4.289 1.00 95.06 323 GLN A O 1
ATOM 2415 N N . PHE A 1 324 ? 5.597 -13.013 5.926 1.00 95.19 324 PHE A N 1
ATOM 2416 C CA . PHE A 1 324 ? 6.859 -12.284 5.923 1.00 95.19 324 PHE A CA 1
ATOM 2417 C C . PHE A 1 324 ? 8.003 -13.258 5.679 1.00 95.19 324 PHE A C 1
ATOM 2419 O O . PHE A 1 324 ? 8.026 -14.344 6.257 1.00 95.19 324 PHE A O 1
ATOM 2426 N N . ASP A 1 325 ? 8.992 -12.818 4.910 1.00 93.12 325 ASP A N 1
ATOM 2427 C CA . ASP A 1 325 ? 10.299 -13.461 4.855 1.00 93.12 325 ASP A CA 1
ATOM 2428 C C . ASP A 1 325 ? 11.395 -12.397 5.002 1.00 93.12 325 ASP A C 1
ATOM 2430 O O . ASP A 1 325 ? 11.540 -11.476 4.193 1.00 93.12 325 ASP A O 1
ATOM 2434 N N . THR A 1 326 ? 12.142 -12.511 6.098 1.00 91.00 326 THR A N 1
ATOM 2435 C CA . THR A 1 326 ? 13.234 -11.609 6.476 1.00 91.00 326 THR A CA 1
ATOM 2436 C C . THR A 1 326 ? 14.613 -12.196 6.172 1.00 91.00 326 THR A C 1
ATOM 2438 O O . THR A 1 326 ? 15.616 -11.528 6.422 1.00 91.00 326 THR A O 1
ATOM 2441 N N . SER A 1 327 ? 14.685 -13.419 5.633 1.00 90.50 327 SER A N 1
ATOM 2442 C CA . SER A 1 327 ? 15.946 -14.116 5.353 1.00 90.50 327 SER A CA 1
ATOM 2443 C C . SER A 1 327 ? 16.746 -13.466 4.222 1.00 90.50 327 SER A C 1
ATOM 2445 O O . SER A 1 327 ? 17.975 -13.509 4.232 1.00 90.50 327 SER A O 1
ATOM 2447 N N . ASN A 1 328 ? 16.057 -12.824 3.273 1.00 89.31 328 ASN A N 1
ATOM 2448 C CA . ASN A 1 328 ? 16.666 -12.108 2.161 1.00 89.31 328 ASN A CA 1
ATOM 2449 C C . ASN A 1 328 ? 16.009 -10.738 1.953 1.00 89.31 328 ASN A C 1
ATOM 2451 O O . ASN A 1 328 ? 14.929 -10.618 1.369 1.00 89.31 328 ASN A O 1
ATOM 2455 N N . THR A 1 329 ? 16.708 -9.697 2.397 1.00 89.56 329 THR A N 1
ATOM 2456 C CA . THR A 1 329 ? 16.295 -8.296 2.250 1.00 89.56 329 THR A CA 1
ATOM 2457 C C . THR A 1 329 ? 17.005 -7.584 1.101 1.00 89.56 329 THR A C 1
ATOM 2459 O O . THR A 1 329 ? 16.738 -6.407 0.842 1.00 89.56 329 THR A O 1
ATOM 2462 N N . ASP A 1 330 ? 17.878 -8.279 0.372 1.00 89.62 330 ASP A N 1
ATOM 2463 C CA . ASP A 1 330 ? 18.512 -7.726 -0.812 1.00 89.62 330 ASP A CA 1
ATOM 2464 C C . ASP A 1 330 ? 17.534 -7.732 -1.989 1.00 89.62 330 ASP A C 1
ATOM 2466 O O . ASP A 1 330 ? 16.786 -8.697 -2.218 1.00 89.62 330 ASP A O 1
ATOM 2470 N N . SER A 1 331 ? 17.568 -6.629 -2.730 1.00 91.94 331 SER A N 1
ATOM 2471 C CA . SER A 1 331 ? 16.745 -6.396 -3.911 1.00 91.94 331 SER A CA 1
ATOM 2472 C C . SER A 1 331 ? 17.625 -6.380 -5.160 1.00 91.94 331 SER A C 1
ATOM 2474 O O . SER A 1 331 ? 18.830 -6.642 -5.096 1.00 91.94 331 SER A O 1
ATOM 2476 N N . PHE A 1 332 ? 17.024 -6.118 -6.313 1.00 94.25 332 PHE A N 1
ATOM 2477 C CA . PHE A 1 332 ? 17.730 -6.062 -7.582 1.00 94.25 332 PHE A CA 1
ATOM 2478 C C . PHE A 1 332 ? 17.166 -4.995 -8.517 1.00 94.25 332 PHE A C 1
ATOM 2480 O O . PHE A 1 332 ? 16.009 -4.586 -8.400 1.00 94.25 332 PHE A O 1
ATOM 2487 N N . ASN A 1 333 ? 17.995 -4.579 -9.468 1.00 96.00 333 ASN A N 1
ATOM 2488 C CA . ASN A 1 333 ? 17.570 -3.959 -10.716 1.00 96.00 333 ASN A CA 1
ATOM 2489 C C . ASN A 1 333 ? 17.597 -5.017 -11.824 1.00 96.00 333 ASN A C 1
ATOM 2491 O O . ASN A 1 333 ? 18.412 -5.936 -11.784 1.00 96.00 333 ASN A O 1
ATOM 2495 N N . VAL A 1 334 ? 16.725 -4.886 -12.821 1.00 97.75 334 VAL A N 1
ATOM 2496 C CA . VAL A 1 334 ? 16.844 -5.657 -14.065 1.00 97.75 334 VAL A CA 1
ATOM 2497 C C . VAL A 1 334 ? 17.677 -4.822 -15.030 1.00 97.75 334 VAL A C 1
ATOM 2499 O O . VAL A 1 334 ? 17.277 -3.708 -15.367 1.00 97.75 334 VAL A O 1
ATOM 2502 N N . VAL A 1 335 ? 18.832 -5.339 -15.447 1.00 98.19 335 VAL A N 1
ATOM 2503 C CA . VAL A 1 335 ? 19.774 -4.635 -16.328 1.00 98.19 335 VAL A CA 1
ATOM 2504 C C . VAL A 1 335 ? 19.928 -5.412 -17.628 1.00 98.19 335 VAL A C 1
ATOM 2506 O O . VAL A 1 335 ? 20.026 -6.639 -17.616 1.00 98.19 335 VAL A O 1
ATOM 2509 N N . ALA A 1 336 ? 19.919 -4.689 -18.746 1.00 98.06 336 ALA A N 1
ATOM 2510 C CA . ALA A 1 336 ? 20.159 -5.201 -20.087 1.00 98.06 336 ALA A CA 1
ATOM 2511 C C . ALA A 1 336 ? 20.748 -4.095 -20.970 1.00 98.06 336 ALA A C 1
ATOM 2513 O O . ALA A 1 336 ? 20.488 -2.911 -20.752 1.00 98.06 336 ALA A O 1
ATOM 2514 N N . GLU A 1 337 ? 21.519 -4.488 -21.978 1.00 97.81 337 GLU A N 1
ATOM 2515 C CA . GLU A 1 337 ? 22.278 -3.578 -22.831 1.00 97.81 337 GLU A CA 1
ATOM 2516 C C . GLU A 1 337 ? 22.054 -3.865 -24.317 1.00 97.81 337 GLU A C 1
ATOM 2518 O O . GLU A 1 337 ? 21.930 -5.016 -24.744 1.00 97.81 337 GLU A O 1
ATOM 2523 N N . ILE A 1 338 ? 22.090 -2.800 -25.120 1.00 96.38 338 ILE A N 1
ATOM 2524 C CA . ILE A 1 338 ? 22.286 -2.866 -26.570 1.00 96.38 338 ILE A CA 1
ATOM 2525 C C . ILE A 1 338 ? 23.690 -2.305 -26.837 1.00 96.38 338 ILE A C 1
ATOM 2527 O O . ILE A 1 338 ? 23.880 -1.094 -26.701 1.00 96.38 338 ILE A O 1
ATOM 2531 N N . PRO A 1 339 ? 24.686 -3.144 -27.181 1.00 95.38 339 PRO A N 1
ATOM 2532 C CA . PRO A 1 339 ? 26.054 -2.682 -27.385 1.00 95.38 339 PRO A CA 1
ATOM 2533 C C . PRO A 1 339 ? 26.162 -1.653 -28.516 1.00 95.38 339 PRO A C 1
ATOM 2535 O O . PRO A 1 339 ? 25.669 -1.867 -29.626 1.00 95.38 339 PRO A O 1
ATOM 2538 N N . GLY A 1 340 ? 26.846 -0.542 -28.243 1.00 92.62 340 GLY A N 1
ATOM 2539 C CA . GLY A 1 340 ? 27.201 0.442 -29.263 1.00 92.62 340 GLY A CA 1
ATOM 2540 C C . GLY A 1 340 ? 28.273 -0.083 -30.224 1.00 92.62 340 GLY A C 1
ATOM 2541 O O . GLY A 1 340 ? 29.036 -0.988 -29.895 1.00 92.62 340 GLY A O 1
ATOM 2542 N N . THR A 1 341 ? 28.359 0.508 -31.417 1.00 90.56 341 THR A N 1
ATOM 2543 C CA . THR A 1 341 ? 29.344 0.116 -32.442 1.00 90.56 341 THR A CA 1
ATOM 2544 C C . THR A 1 341 ? 30.529 1.078 -32.501 1.00 90.56 341 THR A C 1
ATOM 2546 O O . THR A 1 341 ? 31.649 0.707 -32.170 1.00 90.56 341 THR A O 1
ATOM 2549 N N . THR A 1 342 ? 30.302 2.330 -32.903 1.00 91.44 342 THR A N 1
ATOM 2550 C CA . THR A 1 342 ? 31.360 3.344 -33.078 1.00 91.44 342 THR A CA 1
ATOM 2551 C C . THR A 1 342 ? 31.789 4.001 -31.769 1.00 91.44 342 THR A C 1
ATOM 2553 O O . THR A 1 342 ? 32.927 4.451 -31.653 1.00 91.44 342 THR A O 1
ATOM 2556 N N . LYS A 1 343 ? 30.887 4.044 -30.784 1.00 90.94 343 LYS A N 1
ATOM 2557 C CA . LYS A 1 343 ? 31.084 4.652 -29.461 1.00 90.94 343 LYS A CA 1
ATOM 2558 C C . LYS A 1 343 ? 30.668 3.682 -28.340 1.00 90.94 343 LYS A C 1
ATOM 2560 O O . LYS A 1 343 ? 29.760 3.990 -27.576 1.00 90.94 343 LYS A O 1
ATOM 2565 N N . PRO A 1 344 ? 31.293 2.496 -28.222 1.00 91.19 344 PRO A N 1
ATOM 2566 C CA . PRO A 1 344 ? 30.864 1.461 -27.272 1.00 91.19 344 PRO A CA 1
ATOM 2567 C C . PRO A 1 344 ? 31.030 1.858 -25.794 1.00 91.19 344 PRO A C 1
ATOM 2569 O O . PRO A 1 344 ? 30.476 1.200 -24.925 1.00 91.19 344 PRO A O 1
ATOM 2572 N N . ASN A 1 345 ? 31.780 2.930 -25.513 1.00 93.75 345 ASN A N 1
ATOM 2573 C CA . ASN A 1 345 ? 32.022 3.441 -24.162 1.00 93.75 345 ASN A CA 1
ATOM 2574 C C . ASN A 1 345 ? 31.096 4.616 -23.781 1.00 93.75 345 ASN A C 1
ATOM 2576 O O . ASN A 1 345 ? 31.225 5.151 -22.681 1.00 93.75 345 ASN A O 1
ATOM 2580 N N . GLU A 1 346 ? 30.210 5.061 -24.680 1.00 92.88 346 GLU A N 1
ATOM 2581 C CA . GLU A 1 346 ? 29.206 6.095 -24.394 1.00 92.88 346 GLU A CA 1
ATOM 2582 C C . GLU A 1 346 ? 27.870 5.437 -24.021 1.00 92.88 346 GLU A C 1
ATOM 2584 O O . GLU A 1 346 ? 27.477 4.433 -24.614 1.00 92.88 346 GLU A O 1
ATOM 2589 N N . LEU A 1 347 ? 27.166 6.001 -23.033 1.00 93.19 347 LEU A N 1
ATOM 2590 C CA . LEU A 1 347 ? 25.954 5.411 -22.463 1.00 93.19 347 LEU A CA 1
ATOM 2591 C C . LEU A 1 347 ? 24.727 6.286 -22.721 1.00 93.19 347 LEU A C 1
ATOM 2593 O O . LEU A 1 347 ? 24.710 7.469 -22.381 1.00 93.19 347 LEU A O 1
ATOM 2597 N N . VAL A 1 348 ? 23.660 5.662 -23.218 1.00 93.62 348 VAL A N 1
ATOM 2598 C CA . VAL A 1 348 ? 22.299 6.202 -23.164 1.00 93.62 348 VAL A CA 1
ATOM 2599 C C . VAL A 1 348 ? 21.502 5.335 -22.197 1.00 93.62 348 VAL A C 1
ATOM 2601 O O . VAL A 1 348 ? 21.308 4.148 -22.444 1.00 93.62 348 VAL A O 1
ATOM 2604 N N . MET A 1 349 ? 21.054 5.916 -21.084 1.00 94.25 349 MET A N 1
ATOM 2605 C CA . MET A 1 349 ? 20.301 5.195 -20.057 1.00 94.25 349 MET A CA 1
ATOM 2606 C C . MET A 1 349 ? 18.807 5.493 -20.176 1.00 94.25 349 MET A C 1
ATOM 2608 O O . MET A 1 349 ? 18.385 6.646 -20.090 1.00 94.25 349 MET A O 1
ATOM 2612 N N . VAL A 1 350 ? 18.008 4.436 -20.319 1.00 94.50 350 VAL A N 1
ATOM 2613 C CA . VAL A 1 350 ? 16.544 4.478 -20.232 1.00 94.50 350 VAL A CA 1
ATOM 2614 C C . VAL A 1 350 ? 16.134 3.569 -19.083 1.00 94.50 350 VAL A C 1
ATOM 2616 O O . VAL A 1 350 ? 16.523 2.406 -19.049 1.00 94.50 350 VAL A O 1
ATOM 2619 N N . GLY A 1 351 ? 15.377 4.098 -18.123 1.00 93.62 351 GLY A N 1
ATOM 2620 C CA . GLY A 1 351 ? 15.012 3.360 -16.919 1.00 93.62 351 GLY A CA 1
ATOM 2621 C C . GLY A 1 351 ? 13.647 3.752 -16.368 1.00 93.62 351 GLY A C 1
ATOM 2622 O O . GLY A 1 351 ? 13.129 4.835 -16.639 1.00 93.62 351 GLY A O 1
ATOM 2623 N N . GLY A 1 352 ? 13.087 2.852 -15.567 1.00 93.38 352 GLY A N 1
ATOM 2624 C CA . GLY A 1 352 ? 11.845 3.023 -14.821 1.00 93.38 352 GLY A CA 1
ATOM 2625 C C . GLY A 1 352 ? 11.885 2.178 -13.550 1.00 93.38 352 GLY A C 1
ATOM 2626 O O . GLY A 1 352 ? 12.739 1.301 -13.414 1.00 93.38 352 GLY A O 1
ATOM 2627 N N . HIS A 1 353 ? 10.989 2.450 -12.601 1.00 93.88 353 HIS A N 1
ATOM 2628 C CA . HIS A 1 353 ? 10.898 1.605 -11.414 1.00 93.88 353 HIS A CA 1
ATOM 2629 C C . HIS A 1 353 ? 10.252 0.270 -11.788 1.00 93.88 353 HIS A C 1
ATOM 2631 O O . HIS A 1 353 ? 9.241 0.229 -12.492 1.00 93.88 353 HIS A O 1
ATOM 2637 N N . PHE A 1 354 ? 10.865 -0.825 -11.339 1.00 94.56 354 PHE A N 1
ATOM 2638 C CA . PHE A 1 354 ? 10.324 -2.151 -11.583 1.00 94.56 354 PHE A CA 1
ATOM 2639 C C . PHE A 1 354 ? 9.335 -2.550 -10.498 1.00 94.56 354 PHE A C 1
ATOM 2641 O O . PHE A 1 354 ? 8.452 -3.313 -10.799 1.00 94.56 354 PHE A O 1
ATOM 2648 N N . ASP A 1 355 ? 9.404 -2.086 -9.261 1.00 92.62 355 ASP A N 1
ATOM 2649 C CA . ASP A 1 355 ? 8.433 -2.463 -8.228 1.00 92.62 355 ASP A CA 1
ATOM 2650 C C . ASP A 1 355 ? 7.041 -1.840 -8.451 1.00 92.62 355 ASP A C 1
ATOM 2652 O O . ASP A 1 355 ? 6.884 -0.842 -9.157 1.00 92.62 355 ASP A O 1
ATOM 2656 N N . SER A 1 356 ? 6.018 -2.419 -7.827 1.00 92.75 356 SER A N 1
ATOM 2657 C CA . SER A 1 356 ? 4.692 -1.807 -7.676 1.00 92.75 356 SER A CA 1
ATOM 2658 C C . SER A 1 356 ? 4.191 -1.992 -6.246 1.00 92.75 356 SER A C 1
ATOM 2660 O O . SER A 1 356 ? 4.785 -2.729 -5.466 1.00 92.75 356 SER A O 1
ATOM 2662 N N . TRP A 1 357 ? 3.068 -1.367 -5.893 1.00 90.56 357 TRP A N 1
ATOM 2663 C CA . TRP A 1 357 ? 2.329 -1.791 -4.699 1.00 90.56 357 TRP A CA 1
ATOM 2664 C C . TRP A 1 357 ? 1.704 -3.179 -4.899 1.00 90.56 357 TRP A C 1
ATOM 2666 O O . TRP A 1 357 ? 1.741 -3.716 -6.013 1.00 90.56 357 TRP A O 1
ATOM 2676 N N . HIS A 1 358 ? 1.214 -3.749 -3.797 1.00 86.94 358 HIS A N 1
ATOM 2677 C CA . HIS A 1 358 ? 0.599 -5.072 -3.691 1.00 86.94 358 HIS A CA 1
ATOM 2678 C C . HIS A 1 358 ? -0.912 -5.075 -3.939 1.00 86.94 358 HIS A C 1
ATOM 2680 O O . HIS A 1 358 ? -1.541 -3.997 -3.820 1.00 86.94 358 HIS A O 1
#

Sequence (358 aa):
MRRRTTLTVSFFLFASLLAIAQQQERVDLNVIHKIKTAELGEGGGFGGGGRGGGAAGSKVMDTMYQLTDHYGPRLTNSPQFRRAGDWAVGQLKEWGMSNVHLEKWATGTGGGRGGPIPSWEITGYSGAMVEPTYMPIIGVPVAWTGSTNGSVTGEAVLAQIQTQADMDKFHGKLKGKIVLNSANAAGTVGPLDLPFPTAPLARRYTDTELTDLVPELLPTGGGRGGRGGGRGGRGGANANMTPEELQAFQTKLRSFVKDEGVLLTLQATARGESGTLFGGGAQNRMDTTNLPQVSITAEHYNRIARLLEHNVPVKLTFDIKTQFDTSNTDSFNVVAEIPGTTKPNELVMVGGHFDSWH

pLDDT: mean 82.29, std 19.2, range [26.67, 98.81]